Protein AF-A0A1B6DPL8-F1 (afdb_monomer_lite)

Structure (mmCIF, N/CA/C/O backbone):
data_AF-A0A1B6DPL8-F1
#
_entry.id   AF-A0A1B6DPL8-F1
#
loop_
_atom_site.group_PDB
_atom_site.id
_atom_site.type_symbol
_atom_site.label_atom_id
_atom_site.label_alt_id
_atom_site.label_comp_id
_atom_site.label_asym_id
_atom_site.label_entity_id
_atom_site.label_seq_id
_atom_site.pdbx_PDB_ins_code
_atom_site.Cartn_x
_atom_site.Cartn_y
_atom_site.Cartn_z
_atom_site.occupancy
_atom_site.B_iso_or_equiv
_atom_site.auth_seq_id
_atom_site.auth_comp_id
_atom_site.auth_asym_id
_atom_site.auth_atom_id
_atom_site.pdbx_PDB_model_num
ATOM 1 N N . MET A 1 1 ? -23.467 27.564 52.605 1.00 44.19 1 MET A N 1
ATOM 2 C CA . MET A 1 1 ? -22.210 27.134 51.944 1.00 44.19 1 MET A CA 1
ATOM 3 C C . MET A 1 1 ? -22.367 25.924 51.011 1.00 44.19 1 MET A C 1
ATOM 5 O O . MET A 1 1 ? -21.445 25.693 50.248 1.00 44.19 1 MET A O 1
ATOM 9 N N . ALA A 1 2 ? -23.501 25.207 50.984 1.00 42.06 2 ALA A N 1
ATOM 10 C CA . ALA A 1 2 ? -23.700 24.038 50.109 1.00 42.06 2 ALA A CA 1
ATOM 11 C C . ALA A 1 2 ? -23.803 24.376 48.601 1.00 42.06 2 ALA A C 1
ATOM 13 O O . ALA A 1 2 ? -23.152 23.742 47.782 1.00 42.06 2 ALA A O 1
ATOM 14 N N . PHE A 1 3 ? -24.489 25.466 48.238 1.00 39.41 3 PHE A N 1
ATOM 15 C CA . PHE A 1 3 ? -24.732 25.844 46.833 1.00 39.41 3 PHE A CA 1
ATOM 16 C C . PHE A 1 3 ? -23.480 26.142 45.983 1.00 39.41 3 PHE A C 1
ATOM 18 O O . PHE A 1 3 ? -23.542 26.098 44.758 1.00 39.41 3 PHE A O 1
ATOM 25 N N . LYS A 1 4 ? -22.335 26.463 46.605 1.00 38.31 4 LYS A N 1
ATOM 26 C CA . LYS A 1 4 ? -21.093 26.778 45.874 1.00 38.31 4 LYS A CA 1
ATOM 27 C C . LYS A 1 4 ? -20.314 25.517 45.473 1.00 38.31 4 LYS A C 1
ATOM 29 O O . LYS A 1 4 ? -19.535 25.571 44.526 1.00 38.31 4 LYS A O 1
ATOM 34 N N . TYR A 1 5 ? -20.552 24.398 46.161 1.00 45.28 5 TYR A N 1
ATOM 35 C CA . TYR A 1 5 ? -19.953 23.103 45.835 1.00 45.28 5 TYR A CA 1
ATOM 36 C C . TYR A 1 5 ? -20.686 22.410 44.676 1.00 45.28 5 TYR A C 1
ATOM 38 O O . TYR A 1 5 ? -20.021 21.842 43.814 1.00 45.28 5 TYR A O 1
ATOM 46 N N . ASP A 1 6 ? -22.012 22.562 44.571 1.00 51.38 6 ASP A N 1
ATOM 47 C CA . ASP A 1 6 ? -22.808 21.953 43.491 1.00 51.38 6 ASP A CA 1
ATOM 48 C C . ASP A 1 6 ? -22.457 22.495 42.099 1.00 51.38 6 ASP A C 1
ATOM 50 O O . ASP A 1 6 ? -22.288 21.729 41.153 1.00 51.38 6 ASP A O 1
ATOM 54 N N . ILE A 1 7 ? -22.266 23.811 41.962 1.00 50.62 7 ILE A N 1
ATOM 55 C CA . ILE A 1 7 ? -21.958 24.436 40.662 1.00 50.62 7 ILE A CA 1
ATOM 56 C C . ILE A 1 7 ? -20.560 24.036 40.170 1.00 50.62 7 ILE A C 1
ATOM 58 O O . ILE A 1 7 ? -20.368 23.813 38.979 1.00 50.62 7 ILE A O 1
ATOM 62 N N . CYS A 1 8 ? -19.587 23.908 41.078 1.00 46.59 8 CYS A N 1
ATOM 63 C CA . CYS A 1 8 ? -18.226 23.492 40.735 1.00 46.59 8 CYS A CA 1
ATOM 64 C C . CYS A 1 8 ? -18.156 21.996 40.387 1.00 46.59 8 CYS A C 1
ATOM 66 O O . CYS A 1 8 ? -17.353 21.582 39.552 1.00 46.59 8 CYS A O 1
ATOM 68 N N . PHE A 1 9 ? -19.016 21.180 41.003 1.00 52.94 9 PHE A N 1
ATOM 69 C CA . PHE A 1 9 ? -19.153 19.771 40.660 1.00 52.94 9 PHE A CA 1
ATOM 70 C C . PHE A 1 9 ? -19.770 19.620 39.267 1.00 52.94 9 PHE A C 1
ATOM 72 O O . PHE A 1 9 ? -19.173 18.970 38.420 1.00 52.94 9 PHE A O 1
ATOM 79 N N . LEU A 1 10 ? -20.880 20.309 38.980 1.00 50.75 10 LEU A N 1
ATOM 80 C CA . LEU A 1 10 ? -21.559 20.281 37.677 1.00 50.75 10 LEU A CA 1
ATOM 81 C C . LEU A 1 10 ? -20.681 20.760 36.508 1.00 50.75 10 LEU A C 1
ATOM 83 O O . LEU A 1 10 ? -20.707 20.137 35.450 1.00 50.75 10 LEU A O 1
ATOM 87 N N . THR A 1 11 ? -19.869 21.810 36.678 1.00 56.72 11 THR A N 1
ATOM 88 C CA . THR A 1 11 ? -18.989 22.311 35.602 1.00 56.72 11 THR A CA 1
ATOM 89 C C . THR A 1 11 ? -17.797 21.391 35.331 1.00 56.72 11 THR A C 1
ATOM 91 O O . THR A 1 11 ? -17.482 21.120 34.168 1.00 56.72 11 THR A O 1
ATOM 94 N N . ASN A 1 12 ? -17.171 20.841 36.378 1.00 56.19 12 ASN A N 1
ATOM 95 C CA . ASN A 1 12 ? -16.147 19.800 36.231 1.00 56.19 12 ASN A CA 1
ATOM 96 C C . ASN A 1 12 ? -16.732 18.526 35.615 1.00 56.19 12 ASN A C 1
ATOM 98 O O . ASN A 1 12 ? -16.076 17.859 34.820 1.00 56.19 12 ASN A O 1
ATOM 102 N N . PHE A 1 13 ? -17.990 18.230 35.931 1.00 55.31 13 PHE A N 1
ATOM 103 C CA . PHE A 1 13 ? -18.702 17.062 35.452 1.00 55.31 13 PHE A CA 1
ATOM 104 C C . PHE A 1 13 ? -19.036 17.139 33.957 1.00 55.31 13 PHE A C 1
ATOM 106 O O . PHE A 1 13 ? -18.755 16.205 33.204 1.00 55.31 13 PHE A O 1
ATOM 113 N N . THR A 1 14 ? -19.541 18.285 33.493 1.00 56.56 14 THR A N 1
ATOM 114 C CA . THR A 1 14 ? -19.727 18.534 32.057 1.00 56.56 14 THR A CA 1
ATOM 115 C C . THR A 1 14 ? -18.395 18.520 31.315 1.00 56.56 14 THR A C 1
ATOM 117 O O . THR A 1 14 ? -18.311 17.944 30.236 1.00 56.56 14 THR A O 1
ATOM 120 N N . SER A 1 15 ? -17.333 19.074 31.909 1.00 60.16 15 SER A N 1
ATOM 121 C CA . SER A 1 15 ? -15.990 19.056 31.318 1.00 60.16 15 SER A CA 1
ATOM 122 C C . SER A 1 15 ? -15.446 17.626 31.177 1.00 60.16 15 SER A C 1
ATOM 124 O O . SER A 1 15 ? -14.897 17.271 30.137 1.00 60.16 15 SER A O 1
ATOM 126 N N . LEU A 1 16 ? -15.685 16.757 32.167 1.00 59.19 16 LEU A N 1
ATOM 127 C CA . LEU A 1 16 ? -15.297 15.344 32.127 1.00 59.19 16 LEU A CA 1
ATOM 128 C C . LEU A 1 16 ? -16.115 14.537 31.099 1.00 59.19 16 LEU A C 1
ATOM 130 O O . LEU A 1 16 ? -15.565 13.669 30.422 1.00 59.19 16 LEU A O 1
ATOM 134 N N . LEU A 1 17 ? -17.405 14.844 30.928 1.00 58.62 17 LEU A N 1
ATOM 135 C CA . LEU A 1 17 ? -18.245 14.274 29.865 1.00 58.62 17 LEU A CA 1
ATOM 136 C C . LEU A 1 17 ? -17.737 14.698 28.473 1.00 58.62 17 LEU A C 1
ATOM 138 O O . LEU A 1 17 ? -17.578 13.861 27.589 1.00 58.62 17 LEU A O 1
ATOM 142 N N . PHE A 1 18 ? -17.402 15.978 28.282 1.00 60.41 18 PHE A N 1
ATOM 143 C CA . PHE A 1 18 ? -16.803 16.459 27.032 1.00 60.41 18 PHE A CA 1
ATOM 144 C C . PHE A 1 18 ? -15.431 15.824 26.765 1.00 60.41 18 PHE A C 1
ATOM 146 O O . PHE A 1 18 ? -15.147 15.447 25.627 1.00 60.41 18 PHE A O 1
ATOM 153 N N . LEU A 1 19 ? -14.599 15.643 27.795 1.00 58.56 19 LEU A N 1
ATOM 154 C CA . LEU A 1 19 ? -13.299 14.977 27.677 1.00 58.56 19 LEU A CA 1
ATOM 155 C C . LEU A 1 19 ? -13.436 13.484 27.361 1.00 58.56 19 LEU A C 1
ATOM 157 O O . LEU A 1 19 ? -12.695 12.990 26.522 1.00 58.56 19 LEU A O 1
ATOM 161 N N . THR A 1 20 ? -14.387 12.768 27.961 1.00 56.44 20 THR A N 1
ATOM 162 C CA . THR A 1 20 ? -14.610 11.334 27.688 1.00 56.44 20 THR A CA 1
ATOM 163 C C . THR A 1 20 ? -15.230 11.087 26.315 1.00 56.44 20 THR A C 1
ATOM 165 O O . THR A 1 20 ? -14.813 10.155 25.634 1.00 56.44 20 THR A O 1
ATOM 168 N N . VAL A 1 21 ? -16.137 11.952 25.845 1.00 56.91 21 VAL A N 1
ATOM 169 C CA . VAL A 1 21 ? -16.638 11.920 24.457 1.00 56.91 21 VAL A CA 1
ATOM 170 C C . VAL A 1 21 ? -15.512 12.239 23.466 1.00 56.91 21 VAL A C 1
ATOM 172 O O . VAL A 1 21 ? -15.374 11.565 22.447 1.00 56.91 21 VAL A O 1
ATOM 175 N N . SER A 1 22 ? -14.648 13.206 23.789 1.00 55.22 22 SER A N 1
ATOM 176 C CA . SER A 1 22 ? -13.492 13.557 22.951 1.00 55.22 22 SER A CA 1
ATOM 177 C C . SER A 1 22 ? -12.421 12.458 22.931 1.00 55.22 22 SER A C 1
ATOM 179 O O . SER A 1 22 ? -11.862 12.182 21.875 1.00 55.22 22 SER A O 1
ATOM 181 N N . PHE A 1 23 ? -12.166 11.784 24.058 1.00 52.59 23 PHE A N 1
ATOM 182 C CA . PHE A 1 23 ? -11.262 10.628 24.139 1.00 52.59 23 PHE A CA 1
ATOM 183 C C . PHE A 1 23 ? -11.859 9.361 23.516 1.00 52.59 23 PHE A C 1
ATOM 185 O O . PHE A 1 23 ? -11.120 8.558 22.951 1.00 52.59 23 PHE A O 1
ATOM 192 N N . GLY A 1 24 ? -13.183 9.189 23.568 1.00 50.66 24 GLY A N 1
ATOM 193 C CA . GLY A 1 24 ? -13.892 8.096 22.902 1.00 50.66 24 GLY A CA 1
ATOM 194 C C . GLY A 1 24 ? -13.705 8.127 21.386 1.00 50.66 24 GLY A C 1
ATOM 195 O O . GLY A 1 24 ? -13.464 7.084 20.786 1.00 50.66 24 GLY A O 1
ATOM 196 N N . ASN A 1 25 ? -13.692 9.320 20.781 1.00 48.91 25 ASN A N 1
ATOM 197 C CA . ASN A 1 25 ? -13.361 9.494 19.360 1.00 48.91 25 ASN A CA 1
ATOM 198 C C . ASN A 1 25 ? -11.909 9.099 19.019 1.00 48.91 25 ASN A C 1
ATOM 200 O O . ASN A 1 25 ? -11.619 8.759 17.874 1.00 48.91 25 ASN A O 1
ATOM 204 N N . SER A 1 26 ? -11.002 9.102 20.001 1.00 47.41 26 SER A N 1
ATOM 205 C CA . SER A 1 26 ? -9.596 8.713 19.824 1.00 47.41 26 SER A CA 1
ATOM 206 C C . SER A 1 26 ? -9.352 7.212 20.002 1.00 47.41 26 SER A C 1
ATOM 208 O O . SER A 1 26 ? -8.324 6.705 19.558 1.00 47.41 26 SER A O 1
ATOM 210 N N . LEU A 1 27 ? -10.292 6.473 20.604 1.00 44.41 27 LEU A N 1
ATOM 211 C CA . LEU A 1 27 ? -10.239 5.013 20.730 1.00 44.41 27 LEU A CA 1
ATOM 212 C C . LEU A 1 27 ? -10.744 4.347 19.442 1.00 44.41 27 LEU A C 1
ATOM 214 O O . LEU A 1 27 ? -11.645 3.510 19.437 1.00 44.41 27 LEU A O 1
ATOM 218 N N . SER A 1 28 ? -10.128 4.711 18.321 1.00 47.2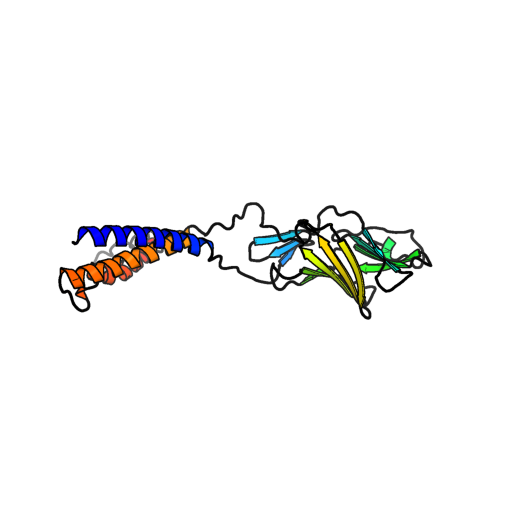5 28 SER A N 1
ATOM 219 C CA . SER A 1 28 ? -10.133 3.846 17.149 1.00 47.25 28 SER A CA 1
ATOM 220 C C . SER A 1 28 ? -9.279 2.637 17.507 1.00 47.25 28 SER A C 1
ATOM 222 O O . SER A 1 28 ? -8.060 2.756 17.619 1.00 47.25 28 SER A O 1
ATOM 224 N N . LEU A 1 29 ? -9.905 1.479 17.729 1.00 45.06 29 LEU A N 1
ATOM 225 C CA . LEU A 1 29 ? -9.200 0.202 17.833 1.00 45.06 29 LEU A CA 1
ATOM 226 C C . LEU A 1 29 ? -8.637 -0.087 16.434 1.00 45.06 29 LEU A C 1
ATOM 228 O O . LEU A 1 29 ? -9.283 -0.715 15.596 1.00 45.06 29 LEU A O 1
ATOM 232 N N . HIS A 1 30 ? -7.493 0.532 16.136 1.00 51.81 30 HIS A N 1
ATOM 233 C CA . HIS A 1 30 ? -6.830 0.453 14.848 1.00 51.81 30 HIS A CA 1
ATOM 234 C C . HIS A 1 30 ? -6.367 -0.987 14.699 1.00 51.81 30 HIS A C 1
ATOM 236 O O . HIS A 1 30 ? -5.437 -1.433 15.368 1.00 51.81 30 HIS A O 1
ATOM 242 N N . ARG A 1 31 ? -7.101 -1.763 13.903 1.00 56.28 31 ARG A N 1
ATOM 243 C CA . ARG A 1 31 ? -6.675 -3.112 13.570 1.00 56.28 31 ARG A CA 1
ATOM 244 C C . ARG A 1 31 ? -5.604 -2.979 12.500 1.00 56.28 31 ARG A C 1
ATOM 246 O O . ARG A 1 31 ? -5.910 -2.968 11.310 1.00 56.28 31 ARG A O 1
ATOM 253 N N . ASP A 1 32 ? -4.371 -2.810 12.952 1.00 64.12 32 ASP A N 1
ATOM 254 C CA . ASP A 1 32 ? -3.203 -2.908 12.091 1.00 64.12 32 ASP A CA 1
ATOM 255 C C . ASP A 1 32 ? -3.008 -4.359 11.659 1.00 64.12 32 ASP A C 1
ATOM 257 O O . ASP A 1 32 ? -3.260 -5.304 12.413 1.00 64.12 32 ASP A O 1
ATOM 261 N N . GLY A 1 33 ? -2.617 -4.536 10.405 1.00 72.19 33 GLY A N 1
ATOM 262 C CA . GLY A 1 33 ? -2.385 -5.844 9.824 1.00 72.19 33 GLY A CA 1
ATOM 263 C C . GLY A 1 33 ? -1.952 -5.746 8.371 1.00 72.19 33 GLY A C 1
ATOM 264 O O . GLY A 1 33 ? -2.070 -4.693 7.737 1.00 72.19 33 GLY A O 1
ATOM 265 N N . GLU A 1 34 ? -1.462 -6.873 7.863 1.00 82.00 34 GLU A N 1
ATOM 266 C CA . GLU A 1 34 ? -1.039 -7.019 6.473 1.00 82.00 34 GLU A CA 1
ATOM 267 C C . GLU A 1 34 ? -2.195 -6.716 5.514 1.00 82.00 34 GLU A C 1
ATOM 269 O O . GLU A 1 34 ? -3.361 -7.019 5.797 1.00 82.00 34 GLU A O 1
ATOM 274 N N . CYS A 1 35 ? -1.875 -6.102 4.374 1.00 84.81 35 CYS A N 1
ATOM 275 C CA . CYS A 1 35 ? -2.894 -5.809 3.383 1.00 84.81 35 CYS A CA 1
ATOM 276 C C . CYS A 1 35 ? -3.269 -7.049 2.578 1.00 84.81 35 CYS A C 1
ATOM 278 O O . CYS A 1 35 ? -2.439 -7.899 2.256 1.00 84.81 35 CYS A O 1
ATOM 280 N N . ILE A 1 36 ? -4.543 -7.118 2.214 1.00 86.94 36 ILE A N 1
ATOM 281 C CA . ILE A 1 36 ? -5.069 -8.134 1.316 1.00 86.94 36 ILE A CA 1
ATOM 282 C C . ILE A 1 36 ? -4.957 -7.584 -0.103 1.00 86.94 36 ILE A C 1
ATOM 284 O O . ILE A 1 36 ? -5.491 -6.516 -0.415 1.00 86.94 36 ILE A O 1
ATOM 288 N N . GLN A 1 37 ? -4.238 -8.311 -0.954 1.00 87.25 37 GLN A N 1
ATOM 289 C CA . GLN A 1 37 ? -4.041 -7.946 -2.350 1.00 87.25 37 GLN A CA 1
ATOM 290 C C . GLN A 1 37 ? -5.240 -8.375 -3.208 1.00 87.25 37 GLN A C 1
ATOM 292 O O . GLN A 1 37 ? -5.616 -9.546 -3.218 1.00 87.25 37 GLN A O 1
ATOM 297 N N . ASP A 1 38 ? -5.774 -7.435 -3.987 1.00 86.25 38 ASP A N 1
ATOM 298 C CA . ASP A 1 38 ? -6.767 -7.660 -5.042 1.00 86.25 38 ASP A CA 1
ATOM 299 C C . ASP A 1 38 ? -6.281 -6.986 -6.337 1.00 86.25 38 ASP A C 1
ATOM 301 O O . ASP A 1 38 ? -6.462 -5.787 -6.571 1.00 86.25 38 ASP A O 1
ATOM 305 N N . GLY A 1 39 ? -5.544 -7.743 -7.154 1.00 86.06 39 GLY A N 1
ATOM 306 C CA . GLY A 1 39 ? -4.869 -7.219 -8.342 1.00 86.06 39 GLY A CA 1
ATOM 307 C C . GLY A 1 39 ? -3.821 -6.154 -7.992 1.00 86.06 39 GLY A C 1
ATOM 308 O O . GLY A 1 39 ? -2.820 -6.447 -7.338 1.00 86.06 39 GLY A O 1
ATOM 309 N N . CYS A 1 40 ? -4.057 -4.920 -8.443 1.00 87.88 40 CYS A N 1
ATOM 310 C CA . CYS A 1 40 ? -3.232 -3.739 -8.159 1.00 87.88 40 CYS A CA 1
ATOM 311 C C . CYS A 1 40 ? -3.760 -2.902 -6.985 1.00 87.88 40 CYS A C 1
ATOM 313 O O . CYS A 1 40 ? -3.373 -1.743 -6.812 1.00 87.88 40 CYS A O 1
ATOM 315 N N . LYS A 1 41 ? -4.687 -3.459 -6.208 1.00 88.44 41 LYS A N 1
ATOM 316 C CA . LYS A 1 41 ? -5.220 -2.834 -5.007 1.00 88.44 41 LYS A CA 1
ATOM 317 C C . LYS A 1 41 ? -4.729 -3.588 -3.786 1.00 88.44 41 LYS A C 1
ATOM 319 O O . LYS A 1 41 ? -4.624 -4.812 -3.794 1.00 88.44 41 LYS A O 1
ATOM 324 N N . CYS A 1 42 ? -4.438 -2.842 -2.736 1.00 87.69 42 CYS A N 1
ATOM 325 C CA . CYS A 1 42 ? -3.990 -3.360 -1.449 1.00 87.69 42 CYS A CA 1
ATOM 326 C C . CYS A 1 42 ? -4.941 -2.788 -0.400 1.00 87.69 42 CYS A C 1
ATOM 328 O O . CYS A 1 42 ? -4.995 -1.573 -0.205 1.00 87.69 42 CYS A O 1
ATOM 330 N N . ILE A 1 43 ? -5.764 -3.660 0.187 1.00 87.12 43 ILE A N 1
ATOM 331 C CA . ILE A 1 43 ? -6.845 -3.299 1.111 1.00 87.12 43 ILE A CA 1
ATOM 332 C C . ILE A 1 43 ? -6.404 -3.655 2.526 1.00 87.12 43 ILE A C 1
ATOM 334 O O . ILE A 1 43 ? -6.081 -4.805 2.819 1.00 87.12 43 ILE A O 1
ATOM 338 N N . PHE A 1 44 ? -6.392 -2.665 3.408 1.00 85.75 44 PHE A N 1
ATOM 339 C CA . PHE A 1 44 ? -5.981 -2.823 4.793 1.00 85.75 44 PHE A CA 1
ATOM 340 C C . PHE A 1 44 ? -7.177 -3.141 5.704 1.00 85.75 44 PHE A C 1
ATOM 342 O O . PHE A 1 44 ? -8.289 -2.663 5.455 1.00 85.75 44 PHE A O 1
ATOM 349 N N . PRO A 1 45 ? -6.962 -3.866 6.820 1.00 80.56 45 PRO A N 1
ATOM 350 C CA . PRO A 1 45 ? -8.022 -4.174 7.788 1.00 80.56 45 PRO A CA 1
ATOM 351 C C . PRO A 1 45 ? -8.629 -2.940 8.471 1.00 80.56 45 PRO A C 1
ATOM 353 O O . PRO A 1 45 ? -9.717 -3.014 9.037 1.00 80.56 45 PRO A O 1
ATOM 356 N N . ASN A 1 46 ? -7.938 -1.801 8.418 1.00 75.94 46 ASN A N 1
ATOM 357 C CA . ASN A 1 46 ? -8.406 -0.515 8.926 1.00 75.94 46 ASN A CA 1
ATOM 358 C C . ASN A 1 46 ? -9.245 0.276 7.902 1.00 75.94 46 ASN A C 1
ATOM 360 O O . ASN A 1 46 ? -9.406 1.488 8.047 1.00 75.94 46 ASN A O 1
ATOM 364 N N . ASN A 1 47 ? -9.759 -0.401 6.869 1.00 77.75 47 ASN A N 1
ATOM 365 C CA . ASN A 1 47 ? -10.590 0.161 5.803 1.00 77.75 47 ASN A CA 1
ATOM 366 C C . ASN A 1 47 ? -9.901 1.244 4.970 1.00 77.75 47 ASN A C 1
ATOM 368 O O . ASN A 1 47 ? -10.566 2.036 4.299 1.00 77.75 47 ASN A O 1
ATOM 372 N N . LYS A 1 48 ? -8.569 1.284 5.003 1.00 83.88 48 LYS A N 1
ATOM 373 C CA . LYS A 1 48 ? -7.791 2.038 4.032 1.00 83.88 48 LYS A CA 1
ATOM 374 C C . LYS A 1 48 ? -7.443 1.149 2.853 1.00 83.88 48 LYS A C 1
ATOM 376 O O . LYS A 1 48 ? -7.350 -0.068 2.983 1.00 83.88 48 LYS A O 1
ATOM 381 N N . PHE A 1 49 ? -7.209 1.750 1.703 1.00 86.31 49 PHE A N 1
ATOM 382 C CA . PHE A 1 49 ? -6.721 1.039 0.538 1.00 86.31 49 PHE A CA 1
ATOM 383 C C . PHE A 1 49 ? -5.727 1.894 -0.238 1.00 86.31 49 PHE A C 1
ATOM 385 O O . PHE A 1 49 ? -5.747 3.125 -0.173 1.00 86.31 49 PHE A O 1
ATOM 392 N N . ILE A 1 50 ? -4.866 1.211 -0.980 1.00 86.75 50 ILE A N 1
ATOM 393 C CA . ILE A 1 50 ? -4.048 1.803 -2.031 1.00 86.75 50 ILE A CA 1
ATOM 394 C C . ILE A 1 50 ? -4.475 1.219 -3.362 1.00 86.75 50 ILE A C 1
ATOM 396 O O . ILE A 1 50 ? -4.708 0.015 -3.474 1.00 86.75 50 ILE A O 1
ATOM 400 N N . ASP A 1 51 ? -4.549 2.084 -4.368 1.00 87.19 51 ASP A N 1
ATOM 401 C CA . ASP A 1 51 ? -4.832 1.701 -5.741 1.00 87.19 51 ASP A CA 1
ATOM 402 C C . ASP A 1 51 ? -3.747 2.255 -6.670 1.00 87.19 51 ASP A C 1
ATOM 404 O O . ASP A 1 51 ? -3.735 3.441 -7.005 1.00 87.19 51 ASP A O 1
ATOM 408 N N . ILE A 1 52 ? -2.835 1.382 -7.110 1.00 87.12 52 ILE A N 1
ATOM 409 C CA . ILE A 1 52 ? -1.793 1.744 -8.085 1.00 87.12 52 ILE A CA 1
ATOM 410 C C . ILE A 1 52 ? -2.267 1.592 -9.540 1.00 87.12 52 ILE A C 1
ATOM 412 O O . ILE A 1 52 ? -1.477 1.745 -10.471 1.00 87.12 52 ILE A O 1
ATOM 416 N N . SER A 1 53 ? -3.558 1.308 -9.760 1.00 82.69 53 SER A N 1
ATOM 417 C CA . SER A 1 53 ? -4.179 1.232 -11.093 1.00 82.69 53 SER A CA 1
ATOM 418 C C . SER A 1 53 ? -4.457 2.602 -11.704 1.00 82.69 53 SER A C 1
ATOM 420 O O . SER A 1 53 ? -4.967 2.687 -12.824 1.00 82.69 53 SER A O 1
ATOM 422 N N . GLN A 1 54 ? -4.173 3.680 -10.970 1.00 74.00 54 GLN A N 1
ATOM 423 C CA . GLN A 1 54 ? -4.373 5.034 -11.454 1.00 74.00 54 GLN A CA 1
ATOM 424 C C . GLN A 1 54 ? -3.626 5.239 -12.780 1.00 74.00 54 GLN A C 1
ATOM 426 O O . GLN A 1 54 ? -2.560 4.669 -13.010 1.00 74.00 54 GLN A O 1
ATOM 431 N N . LYS A 1 55 ? -4.212 6.035 -13.683 1.00 66.75 55 LYS A N 1
ATOM 432 C CA . LYS A 1 55 ? -3.621 6.341 -14.993 1.00 66.75 55 LYS A CA 1
ATOM 433 C C . LYS A 1 55 ? -2.368 7.194 -14.806 1.00 66.75 55 LYS A C 1
ATOM 435 O O . LYS A 1 55 ? -2.439 8.420 -14.820 1.00 66.75 55 LYS A O 1
ATOM 440 N N . VAL A 1 56 ? -1.244 6.525 -14.607 1.00 77.06 56 VAL A N 1
ATOM 441 C CA . VAL A 1 56 ? 0.083 7.118 -14.469 1.00 77.06 56 VAL A CA 1
ATOM 442 C C . VAL A 1 56 ? 0.749 7.036 -15.841 1.00 77.06 56 VAL A C 1
ATOM 444 O O . VAL A 1 56 ? 0.623 6.010 -16.514 1.00 77.06 56 VAL A O 1
ATOM 447 N N . PRO A 1 57 ? 1.418 8.098 -16.314 1.00 82.25 57 PRO A N 1
ATOM 448 C CA . PRO A 1 57 ? 2.148 8.022 -17.568 1.00 82.25 57 PRO A CA 1
ATOM 449 C C . PRO A 1 57 ? 3.260 6.970 -17.482 1.00 82.25 57 PRO A C 1
ATOM 451 O O . PRO A 1 57 ? 3.868 6.753 -16.431 1.00 82.25 57 PRO A O 1
ATOM 454 N N . LEU A 1 58 ? 3.556 6.334 -18.616 1.00 87.00 58 LEU A N 1
ATOM 455 C CA . LEU A 1 58 ? 4.730 5.476 -18.729 1.00 87.00 58 LEU A CA 1
ATOM 456 C C . LEU A 1 58 ? 5.975 6.296 -18.371 1.00 87.00 58 LEU A C 1
ATOM 458 O O . LEU A 1 58 ? 6.237 7.327 -18.990 1.00 87.00 58 LEU A O 1
ATOM 462 N N . THR A 1 59 ? 6.719 5.853 -17.361 1.00 89.69 59 THR A N 1
ATOM 463 C CA . THR A 1 59 ? 7.789 6.658 -16.764 1.00 89.69 59 THR A CA 1
ATOM 464 C C . THR A 1 59 ? 9.141 6.016 -17.044 1.00 89.69 59 THR A C 1
ATOM 466 O O . THR A 1 59 ? 9.322 4.820 -16.814 1.00 89.69 59 THR A O 1
ATOM 469 N N . ARG A 1 60 ? 10.090 6.816 -17.545 1.00 91.44 60 ARG A N 1
ATOM 470 C CA . ARG A 1 60 ? 11.487 6.427 -17.788 1.00 91.44 60 ARG A CA 1
ATOM 471 C C . ARG A 1 60 ? 12.393 7.109 -16.767 1.00 91.44 60 ARG A C 1
ATOM 473 O O . ARG A 1 60 ? 12.288 8.317 -16.584 1.00 91.44 60 ARG A O 1
ATOM 480 N N . ILE A 1 61 ? 13.279 6.343 -16.137 1.00 92.06 61 ILE A N 1
ATOM 481 C CA . ILE A 1 61 ? 14.157 6.808 -15.058 1.00 92.06 61 ILE A CA 1
ATOM 482 C C . ILE A 1 61 ? 15.551 6.238 -15.263 1.00 92.06 61 ILE A C 1
ATOM 484 O O . ILE A 1 61 ? 15.699 5.030 -15.430 1.00 92.06 61 ILE A O 1
ATOM 488 N N . ASP A 1 62 ? 16.573 7.080 -15.200 1.00 92.00 62 ASP A N 1
ATOM 489 C CA . ASP A 1 62 ? 17.960 6.623 -15.247 1.00 92.00 62 ASP A CA 1
ATOM 490 C C . ASP A 1 62 ? 18.386 6.039 -13.891 1.00 92.00 62 ASP A C 1
ATOM 492 O O . ASP A 1 62 ? 18.015 6.544 -12.825 1.00 92.00 62 ASP A O 1
ATOM 496 N N . ILE A 1 63 ? 19.151 4.948 -13.915 1.00 91.00 63 ILE A N 1
ATOM 497 C CA . ILE A 1 63 ? 19.572 4.259 -12.691 1.00 91.00 63 ILE A CA 1
ATOM 498 C C . ILE A 1 63 ? 20.711 5.043 -12.035 1.00 91.00 63 ILE A C 1
ATOM 500 O O . ILE A 1 63 ? 21.781 5.234 -12.616 1.00 91.00 63 ILE A O 1
ATOM 504 N N . LYS A 1 64 ? 20.522 5.456 -10.776 1.00 87.19 64 LYS A N 1
ATOM 505 C CA . LYS A 1 64 ? 21.591 6.091 -9.995 1.00 87.19 64 LYS A CA 1
ATOM 506 C C . LYS A 1 64 ? 22.765 5.119 -9.842 1.00 87.19 64 LYS A C 1
ATOM 508 O O . LYS A 1 64 ? 22.611 4.049 -9.258 1.00 87.19 64 LYS A O 1
ATOM 513 N N . GLY A 1 65 ? 23.935 5.527 -10.333 1.00 79.75 65 GLY A N 1
ATOM 514 C CA . GLY A 1 65 ? 25.167 4.735 -10.284 1.00 79.75 65 GLY A CA 1
ATOM 515 C C . GLY A 1 65 ? 25.468 3.924 -11.550 1.00 79.75 65 GLY A C 1
ATOM 516 O O . GLY A 1 65 ? 26.504 3.267 -11.591 1.00 79.75 65 GLY A O 1
ATOM 517 N N . GLU A 1 66 ? 24.626 3.990 -12.589 1.00 81.25 66 GLU A N 1
ATOM 518 C CA . GLU A 1 66 ? 24.847 3.290 -13.859 1.00 81.25 66 GLU A CA 1
ATOM 519 C C . GLU A 1 66 ? 24.604 4.228 -15.054 1.00 81.25 66 GLU A C 1
ATOM 521 O O . GLU A 1 66 ? 23.486 4.659 -15.311 1.00 81.25 66 GLU A O 1
ATOM 526 N N . ASN A 1 67 ? 25.657 4.555 -15.810 1.00 76.56 67 ASN A N 1
ATOM 527 C CA . ASN A 1 67 ? 25.595 5.635 -16.810 1.00 76.56 67 ASN A CA 1
ATOM 528 C C . ASN A 1 67 ? 24.874 5.265 -18.121 1.00 76.56 67 ASN A C 1
ATOM 530 O O . ASN A 1 67 ? 24.622 6.145 -18.937 1.00 76.56 67 ASN A O 1
ATOM 534 N N . ASN A 1 68 ? 24.540 3.988 -18.335 1.00 86.94 68 ASN A N 1
ATOM 535 C CA . ASN A 1 68 ? 24.017 3.487 -19.613 1.00 86.94 68 ASN A CA 1
ATOM 536 C C . ASN A 1 68 ? 22.717 2.684 -19.474 1.00 86.94 68 ASN A C 1
ATOM 538 O O . ASN A 1 68 ? 22.304 2.036 -20.433 1.00 86.94 68 ASN A O 1
ATOM 542 N N . SER A 1 69 ? 22.064 2.725 -18.314 1.00 90.44 69 SER A N 1
ATOM 543 C CA . SER A 1 69 ? 20.892 1.895 -18.042 1.00 90.44 69 SER A CA 1
ATOM 544 C C . SER A 1 69 ? 19.760 2.728 -17.454 1.00 90.44 69 SER A C 1
ATOM 546 O O . SER A 1 69 ? 19.947 3.491 -16.507 1.00 90.44 69 SER A O 1
ATOM 548 N N . ALA A 1 70 ? 18.572 2.568 -18.024 1.00 93.12 70 ALA A N 1
ATOM 549 C CA . ALA A 1 70 ? 17.351 3.229 -17.593 1.00 93.12 70 ALA A CA 1
ATOM 550 C C . ALA A 1 70 ? 16.262 2.189 -17.327 1.00 93.12 70 ALA A C 1
ATOM 552 O O . ALA A 1 70 ? 16.213 1.145 -17.972 1.00 93.12 70 ALA A O 1
ATOM 553 N N . ILE A 1 71 ? 15.360 2.475 -16.398 1.00 93.06 71 ILE A N 1
ATOM 554 C CA . ILE A 1 71 ? 14.172 1.668 -16.140 1.00 93.06 71 ILE A CA 1
ATOM 555 C C . ILE A 1 71 ? 12.963 2.390 -16.713 1.00 93.06 71 ILE A C 1
ATOM 557 O O . ILE A 1 71 ? 12.748 3.575 -16.464 1.00 93.06 71 ILE A O 1
ATOM 561 N N . ILE A 1 72 ? 12.163 1.655 -17.473 1.00 92.75 72 ILE A N 1
ATOM 562 C CA . ILE A 1 72 ? 10.855 2.085 -17.948 1.00 92.75 72 ILE A CA 1
ATOM 563 C C . ILE A 1 72 ? 9.826 1.258 -17.196 1.00 92.75 72 ILE A C 1
ATOM 565 O O . ILE A 1 72 ? 9.907 0.028 -17.198 1.00 92.75 72 ILE A O 1
ATOM 569 N N . PHE A 1 73 ? 8.871 1.906 -16.541 1.00 91.62 73 PHE A N 1
ATOM 570 C CA . PHE A 1 73 ? 7.877 1.182 -15.761 1.00 91.62 73 PHE A CA 1
ATOM 571 C C . PHE A 1 73 ? 6.482 1.802 -15.835 1.00 91.62 73 PHE A C 1
ATOM 573 O O . PHE A 1 73 ? 6.311 3.003 -16.058 1.00 91.62 73 PHE A O 1
ATOM 580 N N . HIS A 1 74 ? 5.490 0.940 -15.626 1.00 91.38 74 HIS A N 1
ATOM 581 C CA . HIS A 1 74 ? 4.098 1.287 -15.391 1.00 91.38 74 HIS A CA 1
ATOM 582 C C . HIS A 1 74 ? 3.573 0.428 -14.227 1.00 91.38 74 HIS A C 1
ATOM 584 O O . HIS A 1 74 ? 3.685 -0.799 -14.287 1.00 91.38 74 HIS A O 1
ATOM 590 N N . PRO A 1 75 ? 2.966 1.020 -13.184 1.00 86.06 75 PRO A N 1
ATOM 591 C CA . PRO A 1 75 ? 2.719 0.335 -11.912 1.00 86.06 75 PRO A CA 1
ATOM 592 C C . PRO A 1 75 ? 1.699 -0.814 -11.967 1.00 86.06 75 PRO A C 1
ATOM 594 O O . PRO A 1 75 ? 1.786 -1.730 -11.165 1.00 86.06 75 PRO A O 1
ATOM 597 N N . CYS A 1 76 ? 0.735 -0.789 -12.893 1.00 88.31 76 CYS A N 1
ATOM 598 C CA . CYS A 1 76 ? -0.354 -1.781 -12.919 1.00 88.31 76 CYS A CA 1
ATOM 599 C C . CYS A 1 76 ? -0.680 -2.355 -14.314 1.00 88.31 76 CYS A C 1
ATOM 601 O O . CYS A 1 76 ? -1.618 -3.126 -14.493 1.00 88.31 76 CYS A O 1
ATOM 603 N N . GLN A 1 77 ? 0.074 -1.994 -15.351 1.00 90.19 77 GLN A N 1
ATOM 604 C CA . GLN A 1 77 ? -0.238 -2.417 -16.720 1.00 90.19 77 GLN A CA 1
ATOM 605 C C . GLN A 1 77 ? 1.022 -2.888 -17.413 1.00 90.19 77 GLN A C 1
ATOM 607 O O . GLN A 1 77 ? 2.103 -2.340 -17.199 1.00 90.19 77 GLN A O 1
ATOM 612 N N . ASN A 1 78 ? 0.861 -3.912 -18.246 1.00 91.12 78 ASN A N 1
ATOM 613 C CA . ASN A 1 78 ? 1.917 -4.317 -19.149 1.00 91.12 78 ASN A CA 1
ATOM 614 C C . ASN A 1 78 ? 1.876 -3.401 -20.370 1.00 91.12 78 ASN A C 1
ATOM 616 O O . ASN A 1 78 ? 0.832 -3.254 -21.005 1.00 91.12 78 ASN A O 1
ATOM 620 N N . PHE A 1 79 ? 3.015 -2.814 -20.699 1.00 91.75 79 PHE A N 1
ATOM 621 C CA . PHE A 1 79 ? 3.224 -2.040 -21.908 1.00 91.75 79 PHE A CA 1
ATOM 622 C C . PHE A 1 79 ? 4.155 -2.800 -22.851 1.00 91.75 79 PHE A C 1
ATOM 624 O O . PHE A 1 79 ? 4.927 -3.666 -22.434 1.00 91.75 79 PHE A O 1
ATOM 631 N N . ILE A 1 80 ? 4.066 -2.463 -24.132 1.00 91.50 80 ILE A N 1
ATOM 632 C CA . ILE A 1 80 ? 4.976 -2.943 -25.170 1.00 91.50 80 ILE A CA 1
ATOM 633 C C . ILE A 1 80 ? 5.978 -1.825 -25.423 1.00 91.50 80 ILE A C 1
ATOM 635 O O . ILE A 1 80 ? 5.586 -0.667 -25.579 1.00 91.50 80 ILE A O 1
ATOM 639 N N . PHE A 1 81 ? 7.262 -2.161 -25.459 1.00 89.62 81 PHE A N 1
ATOM 640 C CA . PHE A 1 81 ? 8.310 -1.191 -25.744 1.00 89.62 81 PHE A CA 1
ATOM 641 C C . PHE A 1 81 ? 9.347 -1.759 -26.709 1.00 89.62 81 PHE A C 1
ATOM 643 O O . PHE A 1 81 ? 9.803 -2.890 -26.551 1.00 89.62 81 PHE A O 1
ATOM 650 N N . GLY A 1 82 ? 9.726 -0.942 -27.694 1.00 83.44 82 GLY A N 1
ATOM 651 C CA . GLY A 1 82 ? 10.669 -1.312 -28.745 1.00 83.44 82 GLY A CA 1
ATOM 652 C C . GLY A 1 82 ? 10.039 -2.118 -29.885 1.00 83.44 82 GLY A C 1
ATOM 653 O O . GLY A 1 82 ? 8.821 -2.243 -29.995 1.00 83.44 82 GLY A O 1
ATOM 654 N N . ASN A 1 83 ? 10.904 -2.648 -30.749 1.00 84.31 83 ASN A N 1
ATOM 655 C CA . ASN A 1 83 ? 10.532 -3.518 -31.863 1.00 84.31 83 ASN A CA 1
ATOM 656 C C . ASN A 1 83 ? 10.940 -4.958 -31.559 1.00 84.31 83 ASN A C 1
ATOM 658 O O . ASN A 1 83 ? 11.937 -5.182 -30.867 1.00 84.31 83 ASN A O 1
ATOM 662 N N . LYS A 1 84 ? 10.220 -5.919 -32.148 1.00 83.94 84 LYS A N 1
ATOM 663 C CA . LYS A 1 84 ? 10.570 -7.340 -32.089 1.00 83.94 84 LYS A CA 1
ATOM 664 C C . LYS A 1 84 ? 11.948 -7.560 -32.719 1.00 83.94 84 LYS A C 1
ATOM 666 O O . LYS A 1 84 ? 12.083 -7.577 -33.940 1.00 83.94 84 LYS A O 1
ATOM 671 N N . ALA A 1 85 ? 12.957 -7.694 -31.872 1.00 82.12 85 ALA A N 1
ATOM 672 C CA . ALA A 1 85 ? 14.348 -7.890 -32.242 1.00 82.12 85 ALA A CA 1
ATOM 673 C C . ALA A 1 85 ? 15.037 -8.763 -31.192 1.00 82.12 85 ALA A C 1
ATOM 675 O O . ALA A 1 85 ? 14.588 -8.856 -30.048 1.00 82.12 85 ALA A O 1
ATOM 676 N N . GLU A 1 86 ? 16.128 -9.406 -31.590 1.00 78.94 86 GLU A N 1
ATOM 677 C CA . GLU A 1 86 ? 16.967 -10.170 -30.675 1.00 78.94 86 GLU A CA 1
ATOM 678 C C . GLU A 1 86 ? 17.546 -9.230 -29.604 1.00 78.94 86 GLU A C 1
ATOM 680 O O . GLU A 1 86 ? 18.137 -8.202 -29.926 1.00 78.94 86 GLU A O 1
ATOM 685 N N . GLY A 1 87 ? 17.305 -9.541 -28.326 1.00 79.75 87 GLY A N 1
ATOM 686 C CA . GLY A 1 87 ? 17.674 -8.675 -27.201 1.00 79.75 87 GLY A CA 1
ATOM 687 C C . GLY A 1 87 ? 16.621 -7.640 -26.784 1.00 79.75 87 GLY A C 1
ATOM 688 O O . GLY A 1 87 ? 16.913 -6.849 -25.891 1.00 79.75 87 GLY A O 1
ATOM 689 N N . ASN A 1 88 ? 15.415 -7.643 -27.376 1.00 87.56 88 ASN A N 1
ATOM 690 C CA . ASN A 1 88 ? 14.287 -6.805 -26.950 1.00 87.56 88 ASN A CA 1
ATOM 691 C C . ASN A 1 88 ? 13.149 -7.607 -26.315 1.00 87.56 88 ASN A C 1
ATOM 693 O O . ASN A 1 88 ? 12.115 -7.856 -26.934 1.00 87.56 88 ASN A O 1
ATOM 697 N N . GLU A 1 89 ? 13.326 -7.987 -25.053 1.00 88.62 89 GLU A N 1
ATOM 698 C CA . GLU A 1 89 ? 12.356 -8.817 -24.336 1.00 88.62 89 GLU A CA 1
ATOM 699 C C . GLU A 1 89 ? 11.070 -8.052 -23.985 1.00 88.62 89 GLU A C 1
ATOM 701 O O . GLU A 1 89 ? 9.986 -8.629 -23.954 1.00 88.62 89 GLU A O 1
ATOM 706 N N . CYS A 1 90 ? 11.142 -6.736 -23.759 1.00 89.50 90 CYS A N 1
ATOM 707 C CA . CYS A 1 90 ? 9.978 -5.948 -23.332 1.00 89.50 90 CYS A CA 1
ATOM 708 C C . CYS A 1 90 ? 8.911 -5.755 -24.424 1.00 89.50 90 CYS A C 1
ATOM 710 O O . CYS A 1 90 ? 7.831 -5.227 -24.141 1.00 89.50 90 CYS A O 1
ATOM 712 N N . PHE A 1 91 ? 9.175 -6.210 -25.652 1.00 88.69 91 PHE A N 1
ATOM 713 C CA . PHE A 1 91 ? 8.168 -6.288 -26.707 1.00 88.69 91 PHE A CA 1
ATOM 714 C C . PHE A 1 91 ? 7.043 -7.285 -26.363 1.00 88.69 91 PHE A C 1
ATOM 716 O O . PHE A 1 91 ? 5.893 -7.069 -26.738 1.00 88.69 91 PHE A O 1
ATOM 723 N N . ASP A 1 92 ? 7.336 -8.325 -25.574 1.00 85.12 92 ASP A N 1
ATOM 724 C CA . ASP A 1 92 ? 6.362 -9.354 -25.168 1.00 85.12 92 ASP A CA 1
ATOM 725 C C . ASP A 1 92 ? 5.442 -8.909 -24.010 1.00 85.12 92 ASP A C 1
ATOM 727 O O . ASP A 1 92 ? 4.706 -9.712 -23.422 1.00 85.12 92 ASP A O 1
ATOM 731 N N . GLY A 1 93 ? 5.480 -7.620 -23.665 1.00 88.94 93 GLY A N 1
ATOM 732 C CA . GLY A 1 93 ? 4.683 -7.021 -22.606 1.00 88.94 93 GLY A CA 1
ATOM 733 C C . GLY A 1 93 ? 5.351 -7.129 -21.235 1.00 88.94 93 GLY A C 1
ATOM 734 O O . GLY A 1 93 ? 5.514 -8.221 -20.676 1.00 88.94 93 GLY A O 1
ATOM 735 N N . ALA A 1 94 ? 5.668 -5.975 -20.651 1.00 90.88 94 ALA A N 1
ATOM 736 C CA . ALA A 1 94 ? 6.257 -5.855 -19.320 1.00 90.88 94 ALA A CA 1
ATOM 737 C C . ALA A 1 94 ? 5.622 -4.700 -18.540 1.00 90.88 94 ALA A C 1
ATOM 739 O O . ALA A 1 94 ? 5.156 -3.735 -19.128 1.00 90.88 94 ALA A O 1
ATOM 740 N N . SER A 1 95 ? 5.610 -4.793 -17.213 1.00 90.50 95 SER A N 1
ATOM 741 C CA . SER A 1 95 ? 5.255 -3.673 -16.326 1.00 90.50 95 SER A CA 1
ATOM 742 C C . SER A 1 95 ? 6.503 -2.939 -15.843 1.00 90.50 95 SER A C 1
ATOM 744 O O . SER A 1 95 ? 6.451 -1.737 -15.599 1.00 90.50 95 SER A O 1
ATOM 746 N N . ILE A 1 96 ? 7.643 -3.633 -15.777 1.00 92.19 96 ILE A N 1
ATOM 747 C CA . ILE A 1 96 ? 8.951 -3.038 -15.513 1.00 92.19 96 ILE A CA 1
ATOM 748 C C . ILE A 1 96 ? 9.949 -3.589 -16.529 1.00 92.19 96 ILE A C 1
ATOM 750 O O . ILE A 1 96 ? 10.104 -4.806 -16.673 1.00 92.19 96 ILE A O 1
ATOM 754 N N . CYS A 1 97 ? 10.630 -2.681 -17.216 1.00 92.88 97 CYS A N 1
ATOM 755 C CA . CYS A 1 97 ? 11.575 -2.965 -18.279 1.00 92.88 97 CYS A CA 1
ATOM 756 C C . CYS A 1 97 ? 12.910 -2.263 -18.015 1.00 92.88 97 CYS A C 1
ATOM 758 O O . CYS A 1 97 ? 12.936 -1.063 -17.743 1.00 92.88 97 CYS A O 1
ATOM 760 N N . LEU A 1 98 ? 14.016 -2.995 -18.134 1.00 91.94 98 LEU A N 1
ATOM 761 C CA . LEU A 1 98 ? 15.361 -2.429 -18.162 1.00 91.94 98 LEU A CA 1
ATOM 762 C C . LEU A 1 98 ? 15.732 -2.101 -19.607 1.00 91.94 98 LEU A C 1
ATOM 764 O O . LEU A 1 98 ? 15.676 -2.981 -20.459 1.00 91.94 98 LEU A O 1
ATOM 768 N N . LEU A 1 99 ? 16.142 -0.866 -19.865 1.00 91.94 99 LEU A N 1
ATOM 769 C CA . LEU A 1 99 ? 16.664 -0.388 -21.138 1.00 91.94 99 LEU A CA 1
ATOM 770 C C . LEU A 1 99 ? 18.162 -0.130 -20.997 1.00 91.94 99 LEU A C 1
ATOM 772 O O . LEU A 1 99 ? 18.579 0.676 -20.166 1.00 91.94 99 LEU A O 1
ATOM 776 N N . ASN A 1 100 ? 18.958 -0.757 -21.854 1.00 90.88 100 ASN A N 1
ATOM 777 C CA . ASN A 1 100 ? 20.352 -0.389 -22.039 1.00 90.88 100 ASN A CA 1
ATOM 778 C C . ASN A 1 100 ? 20.442 0.665 -23.151 1.00 90.88 100 ASN A C 1
ATOM 780 O O . ASN A 1 100 ? 20.145 0.402 -24.314 1.00 90.88 100 ASN A O 1
ATOM 784 N N . THR A 1 101 ? 20.840 1.879 -22.786 1.00 87.38 101 THR A N 1
ATOM 785 C CA . THR A 1 101 ? 20.878 3.048 -23.674 1.00 87.38 101 THR A CA 1
ATOM 786 C C . THR A 1 101 ? 21.978 2.943 -24.738 1.00 87.38 101 THR A C 1
ATOM 788 O O . THR A 1 101 ? 21.902 3.616 -25.761 1.00 87.38 101 THR A O 1
ATOM 791 N N . THR A 1 102 ? 22.985 2.085 -24.546 1.00 87.62 102 THR A N 1
ATOM 792 C CA . THR A 1 102 ? 24.098 1.930 -25.497 1.00 87.62 102 THR A CA 1
ATOM 793 C C . THR A 1 102 ? 23.704 1.113 -26.724 1.00 87.62 102 THR A C 1
ATOM 795 O O . THR A 1 102 ? 24.090 1.449 -27.840 1.00 87.62 102 THR A O 1
ATOM 798 N N . ASN A 1 103 ? 22.956 0.026 -26.528 1.00 87.44 103 ASN A N 1
ATOM 799 C CA . ASN A 1 103 ? 22.559 -0.896 -27.599 1.00 87.44 103 ASN A CA 1
ATOM 800 C C . ASN A 1 103 ? 21.045 -0.909 -27.866 1.00 87.44 103 ASN A C 1
ATOM 802 O O . ASN A 1 103 ? 20.606 -1.602 -28.776 1.00 87.44 103 ASN A O 1
ATOM 806 N N . ASN A 1 104 ? 20.259 -0.138 -27.108 1.00 87.50 104 ASN A N 1
ATOM 807 C CA . ASN A 1 104 ? 18.794 -0.149 -27.116 1.00 87.50 104 ASN A CA 1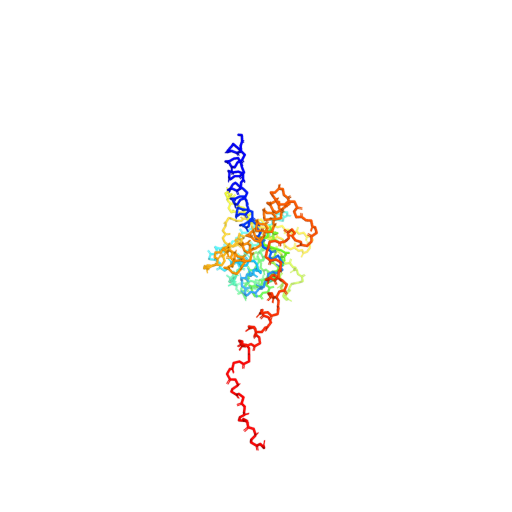
ATOM 808 C C . ASN A 1 104 ? 18.166 -1.520 -26.811 1.00 87.50 104 ASN A C 1
ATOM 810 O O . ASN A 1 104 ? 16.989 -1.720 -27.112 1.00 87.50 104 ASN A O 1
ATOM 814 N N . ASN A 1 105 ? 18.916 -2.441 -26.198 1.00 90.50 105 ASN A N 1
ATOM 815 C CA . ASN A 1 105 ? 18.390 -3.738 -25.785 1.00 90.50 105 ASN A CA 1
ATOM 816 C C . ASN A 1 105 ? 17.544 -3.587 -24.526 1.00 90.50 105 ASN A C 1
ATOM 818 O O . ASN A 1 105 ? 17.807 -2.737 -23.666 1.00 90.50 105 ASN A O 1
ATOM 822 N N . THR A 1 106 ? 16.546 -4.456 -24.398 1.00 91.50 106 THR A N 1
ATOM 823 C CA . THR A 1 106 ? 15.591 -4.415 -23.300 1.00 91.50 106 THR A CA 1
ATOM 824 C C . THR A 1 106 ? 15.415 -5.766 -22.626 1.00 91.50 106 THR A C 1
ATOM 826 O O . THR A 1 106 ? 15.335 -6.800 -23.285 1.00 91.50 106 THR A O 1
ATOM 829 N N . LYS A 1 107 ? 15.331 -5.748 -21.294 1.00 90.56 107 LYS A N 1
ATOM 830 C CA . LYS A 1 107 ? 15.174 -6.941 -20.455 1.00 90.56 107 LYS A CA 1
ATOM 831 C C . LYS A 1 107 ? 13.968 -6.798 -19.532 1.00 90.56 107 LYS A C 1
ATOM 833 O O . LYS A 1 107 ? 13.781 -5.747 -18.913 1.00 90.56 107 LYS A O 1
ATOM 838 N N . ILE A 1 108 ? 13.164 -7.853 -19.398 1.00 90.75 108 ILE A N 1
ATOM 839 C CA . ILE A 1 108 ? 11.978 -7.823 -18.528 1.00 90.75 108 ILE A CA 1
ATOM 840 C C . ILE A 1 108 ? 12.396 -7.968 -17.062 1.00 90.75 108 ILE A C 1
ATOM 842 O O . ILE A 1 108 ? 12.934 -9.000 -16.653 1.00 90.75 108 ILE A O 1
ATOM 846 N N . LEU A 1 109 ? 12.049 -6.970 -16.247 1.00 89.94 109 LEU A N 1
ATOM 847 C CA . LEU A 1 109 ? 12.247 -6.997 -14.795 1.00 89.94 109 LEU A CA 1
ATOM 848 C C . LEU A 1 109 ? 10.982 -7.398 -14.024 1.00 89.94 109 LEU A C 1
ATOM 850 O O . LEU A 1 109 ? 11.083 -7.960 -12.936 1.00 89.94 109 LEU A O 1
ATOM 854 N N . GLY A 1 110 ? 9.791 -7.166 -14.583 1.00 89.25 110 GLY A N 1
ATOM 855 C CA . GLY A 1 110 ? 8.532 -7.513 -13.922 1.00 89.25 110 GLY A CA 1
ATOM 856 C C . GLY A 1 110 ? 7.302 -7.396 -14.821 1.00 89.25 110 GLY A C 1
ATOM 857 O O . GLY A 1 110 ? 7.304 -6.670 -15.820 1.00 89.25 110 GLY A O 1
ATOM 858 N N . LYS A 1 111 ? 6.229 -8.107 -14.455 1.00 89.25 111 LYS A N 1
ATOM 859 C CA . LYS A 1 111 ? 4.905 -8.036 -15.097 1.00 89.25 111 LYS A CA 1
ATOM 860 C C . LYS A 1 111 ? 3.859 -7.598 -14.069 1.00 89.25 111 LYS A C 1
ATOM 862 O O . LYS A 1 111 ? 3.982 -7.927 -12.896 1.00 89.25 111 LYS A O 1
ATOM 867 N N . ALA A 1 112 ? 2.807 -6.905 -14.508 1.00 83.50 112 ALA A N 1
ATOM 868 C CA . ALA A 1 112 ? 1.816 -6.291 -13.613 1.00 83.50 112 ALA A CA 1
ATOM 869 C C . ALA A 1 112 ? 1.117 -7.301 -12.677 1.00 83.50 112 ALA A C 1
ATOM 871 O O . ALA A 1 112 ? 0.721 -6.949 -11.575 1.00 83.50 112 ALA A O 1
ATOM 872 N N . GLY A 1 113 ? 1.003 -8.569 -13.091 1.00 78.38 113 GLY A N 1
ATOM 873 C CA . GLY A 1 113 ? 0.395 -9.640 -12.292 1.00 78.38 113 GLY A CA 1
ATOM 874 C C . GLY A 1 113 ? 1.351 -10.408 -11.371 1.00 78.38 113 GLY A C 1
ATOM 875 O O . GLY A 1 113 ? 0.909 -11.352 -10.728 1.00 78.38 113 GLY A O 1
ATOM 876 N N . THR A 1 114 ? 2.648 -10.075 -11.337 1.00 83.50 114 THR A N 1
ATOM 877 C CA . THR A 1 114 ? 3.635 -10.743 -10.460 1.00 83.50 114 THR A CA 1
ATOM 878 C C . THR A 1 114 ? 4.064 -9.895 -9.266 1.00 83.50 114 THR A C 1
ATOM 880 O O . THR A 1 114 ? 4.889 -10.348 -8.476 1.00 83.50 114 THR A O 1
ATOM 883 N N . GLY A 1 115 ? 3.530 -8.677 -9.137 1.00 83.38 115 GLY A N 1
ATOM 884 C CA . GLY A 1 115 ? 3.794 -7.805 -7.998 1.00 83.38 115 GLY A CA 1
ATOM 885 C C . GLY A 1 115 ? 3.135 -8.350 -6.735 1.00 83.38 115 GLY A C 1
ATOM 886 O O . GLY A 1 115 ? 1.927 -8.569 -6.729 1.00 83.38 115 GLY A O 1
ATOM 887 N N . VAL A 1 116 ? 3.916 -8.556 -5.678 1.00 86.44 116 VAL A N 1
ATOM 888 C CA . VAL A 1 116 ? 3.430 -8.954 -4.350 1.00 86.44 116 VAL A CA 1
ATOM 889 C C . VAL A 1 116 ? 3.561 -7.766 -3.410 1.00 86.44 116 VAL A C 1
ATOM 891 O O . VAL A 1 116 ? 4.650 -7.200 -3.276 1.00 86.44 116 VAL A O 1
ATOM 894 N N . PHE A 1 117 ? 2.460 -7.382 -2.766 1.00 86.94 117 PHE A N 1
ATOM 895 C CA . PHE A 1 117 ? 2.473 -6.327 -1.756 1.00 86.94 117 PHE A CA 1
ATOM 896 C C . PHE A 1 117 ? 3.013 -6.873 -0.434 1.00 86.94 117 PHE A C 1
ATOM 898 O O . PHE A 1 117 ? 2.603 -7.927 0.040 1.00 86.94 117 PHE A O 1
ATOM 905 N N . SER A 1 118 ? 3.930 -6.126 0.169 1.00 83.81 118 SER A N 1
ATOM 906 C CA . SER A 1 118 ? 4.445 -6.361 1.511 1.00 83.81 118 SER A CA 1
ATOM 907 C C . SER A 1 118 ? 4.352 -5.057 2.299 1.00 83.81 118 SER A C 1
ATOM 909 O O . SER A 1 118 ? 4.891 -4.018 1.908 1.00 83.81 118 SER A O 1
ATOM 911 N N . SER A 1 119 ? 3.610 -5.103 3.400 1.00 77.50 119 SER A N 1
ATOM 912 C CA . SER A 1 119 ? 3.381 -3.970 4.296 1.00 77.50 119 SER A CA 1
ATOM 913 C C . SER A 1 119 ? 3.111 -4.499 5.697 1.00 77.50 119 SER A C 1
ATOM 915 O O . SER A 1 119 ? 2.343 -5.451 5.831 1.00 77.50 119 SER A O 1
ATOM 917 N N . LEU A 1 120 ? 3.682 -3.871 6.726 1.00 65.44 120 LEU A N 1
ATOM 918 C CA . LEU A 1 120 ? 3.329 -4.205 8.109 1.00 65.44 120 LEU A CA 1
ATOM 919 C C . LEU A 1 120 ? 2.000 -3.557 8.527 1.00 65.44 120 LEU A C 1
ATOM 921 O O . LEU A 1 120 ? 1.261 -4.129 9.321 1.00 65.44 120 LEU A O 1
ATOM 925 N N . ASP A 1 121 ? 1.709 -2.369 7.999 1.00 65.06 121 ASP A N 1
ATOM 926 C CA . ASP A 1 121 ? 0.562 -1.536 8.365 1.00 65.06 121 ASP A CA 1
ATOM 927 C C . ASP A 1 121 ? 0.309 -0.450 7.295 1.00 65.06 121 ASP A C 1
ATOM 929 O O . ASP A 1 121 ? 0.998 -0.376 6.277 1.00 65.06 121 ASP A O 1
ATOM 933 N N . SER A 1 122 ? -0.682 0.418 7.531 1.00 60.59 122 SER A N 1
ATOM 934 C CA . SER A 1 122 ? -1.012 1.542 6.634 1.00 60.59 122 SER A CA 1
ATOM 935 C C . SER A 1 122 ? -0.111 2.779 6.789 1.00 60.59 122 SER A C 1
ATOM 937 O O . SER A 1 122 ? -0.395 3.819 6.197 1.00 60.59 122 SER A O 1
ATOM 939 N N . VAL A 1 123 ? 0.922 2.713 7.632 1.00 66.69 123 VAL A N 1
ATOM 940 C CA . VAL A 1 123 ? 1.798 3.853 7.968 1.00 66.69 123 VAL A CA 1
ATOM 941 C C . VAL A 1 123 ? 3.211 3.635 7.422 1.00 66.69 123 VAL A C 1
ATOM 943 O O . VAL A 1 123 ? 3.891 4.588 7.038 1.00 66.69 123 VAL A O 1
ATOM 946 N N . SER A 1 124 ? 3.647 2.380 7.356 1.00 71.56 124 SER A N 1
ATOM 947 C CA . SER A 1 124 ? 4.912 1.954 6.774 1.00 71.56 124 SER A CA 1
ATOM 948 C C . SER A 1 124 ? 4.927 2.112 5.248 1.00 71.56 124 SER A C 1
ATOM 950 O O . SER A 1 124 ? 3.885 2.057 4.591 1.00 71.56 124 SER A O 1
ATOM 952 N N . PRO A 1 125 ? 6.117 2.324 4.650 1.00 71.69 125 PRO A N 1
ATOM 953 C CA . PRO A 1 125 ? 6.253 2.359 3.201 1.00 71.69 125 PRO A CA 1
ATOM 954 C C . PRO A 1 125 ? 5.837 1.016 2.608 1.00 71.69 125 PRO A C 1
ATOM 956 O O . PRO A 1 125 ? 6.417 -0.026 2.926 1.00 71.69 125 PRO A O 1
ATOM 959 N N . ILE A 1 126 ? 4.853 1.057 1.720 1.00 85.38 126 ILE A N 1
ATOM 960 C CA . ILE A 1 126 ? 4.306 -0.139 1.087 1.00 85.38 126 ILE A CA 1
ATOM 961 C C . ILE A 1 126 ? 5.248 -0.557 -0.029 1.00 85.38 126 ILE A C 1
ATOM 963 O O . ILE A 1 126 ? 5.610 0.244 -0.896 1.00 85.38 126 ILE A O 1
ATOM 967 N N . LYS A 1 127 ? 5.675 -1.816 0.012 1.00 88.06 127 LYS A N 1
ATOM 968 C CA . LYS A 1 127 ? 6.625 -2.369 -0.946 1.00 88.06 127 LYS A CA 1
ATOM 969 C C . LYS A 1 127 ? 5.908 -3.338 -1.863 1.00 88.06 127 LYS A C 1
ATOM 971 O O . LYS A 1 127 ? 5.262 -4.271 -1.398 1.00 88.06 127 LYS A O 1
ATOM 976 N N . VAL A 1 128 ? 6.059 -3.138 -3.164 1.00 87.94 128 VAL A N 1
ATOM 977 C CA . VAL A 1 128 ? 5.585 -4.061 -4.191 1.00 87.94 128 VAL A CA 1
ATOM 978 C C . VAL A 1 128 ? 6.795 -4.727 -4.818 1.00 87.94 128 VAL A C 1
ATOM 980 O O . VAL A 1 128 ? 7.599 -4.075 -5.486 1.00 87.94 128 VAL A O 1
ATOM 983 N N . THR A 1 129 ? 6.947 -6.024 -4.583 1.00 88.56 129 THR A N 1
ATOM 984 C CA . THR A 1 129 ? 8.060 -6.800 -5.126 1.00 88.56 129 THR A CA 1
ATOM 985 C C . THR A 1 129 ? 7.606 -7.523 -6.381 1.00 88.56 129 THR A C 1
ATOM 987 O O . THR A 1 129 ? 6.711 -8.361 -6.341 1.00 88.56 129 THR A O 1
ATOM 990 N N . TYR A 1 130 ? 8.242 -7.202 -7.500 1.00 86.00 130 TYR A N 1
ATOM 991 C CA . TYR A 1 130 ? 8.047 -7.854 -8.783 1.00 86.00 130 TYR A CA 1
ATOM 992 C C . TYR A 1 130 ? 9.149 -8.883 -8.999 1.00 86.00 130 TYR A C 1
ATOM 994 O O . TYR A 1 130 ? 10.341 -8.580 -8.888 1.00 86.00 130 TYR A O 1
ATOM 1002 N N . SER A 1 131 ? 8.737 -10.095 -9.355 1.00 80.19 131 SER A N 1
ATOM 1003 C CA . SER A 1 131 ? 9.633 -11.143 -9.834 1.00 80.19 131 SER A CA 1
ATOM 1004 C C . SER A 1 131 ? 9.356 -11.438 -11.307 1.00 80.19 131 SER A C 1
ATOM 1006 O O . SER A 1 131 ? 8.210 -11.400 -11.775 1.00 80.19 131 SER A O 1
ATOM 1008 N N . SER A 1 132 ? 10.419 -11.717 -12.058 1.00 74.94 132 SER A N 1
ATOM 1009 C CA . SER A 1 132 ? 10.345 -12.167 -13.446 1.00 74.94 132 SER A CA 1
ATOM 1010 C C . SER A 1 132 ? 10.744 -13.638 -13.508 1.00 74.94 132 SER A C 1
ATOM 1012 O O . SER A 1 132 ? 11.752 -14.036 -12.944 1.00 74.94 132 SER A O 1
ATOM 1014 N N . LYS A 1 133 ? 9.983 -14.479 -14.218 1.00 65.56 133 LYS A N 1
ATOM 1015 C CA . LYS A 1 133 ? 10.368 -15.892 -14.422 1.00 65.56 133 LYS A CA 1
ATOM 1016 C C . LYS A 1 133 ? 11.593 -16.045 -15.332 1.00 65.56 133 LYS A C 1
ATOM 1018 O O . LYS A 1 133 ? 12.252 -17.075 -15.294 1.00 65.56 133 LYS A O 1
ATOM 1023 N N . LEU A 1 134 ? 11.865 -15.034 -16.160 1.00 63.50 134 LEU A N 1
ATOM 1024 C CA . LEU A 1 134 ? 12.982 -15.006 -17.108 1.00 63.50 134 LEU A CA 1
ATOM 1025 C C . LEU A 1 134 ? 14.276 -14.471 -16.485 1.00 63.50 134 LEU A C 1
ATOM 1027 O O . LEU A 1 134 ? 15.353 -14.665 -17.037 1.00 63.50 134 LEU A O 1
ATOM 1031 N N . SER A 1 135 ? 14.174 -13.782 -15.349 1.00 63.97 135 SER A N 1
ATOM 1032 C CA . SER A 1 135 ? 15.294 -13.106 -14.712 1.00 63.97 135 SER A CA 1
ATOM 1033 C C . SER A 1 135 ? 15.291 -13.419 -13.225 1.00 63.97 135 SER A C 1
ATOM 1035 O O . SER A 1 135 ? 14.319 -13.124 -12.544 1.00 63.97 135 SER A O 1
ATOM 1037 N N . SER A 1 136 ? 16.398 -13.934 -12.688 1.00 63.97 136 SER A N 1
ATOM 1038 C CA . SER A 1 136 ? 16.578 -14.142 -11.242 1.00 63.97 136 SER A CA 1
ATOM 1039 C C . SER A 1 136 ? 16.646 -12.837 -10.430 1.00 63.97 136 SER A C 1
ATOM 1041 O O . SER A 1 136 ? 16.927 -12.867 -9.236 1.00 63.97 136 SER A O 1
ATOM 1043 N N . THR A 1 137 ? 16.443 -11.685 -11.071 1.00 75.69 137 THR A N 1
ATOM 1044 C CA . THR A 1 137 ? 16.498 -10.362 -10.448 1.00 75.69 137 THR A CA 1
ATOM 1045 C C . THR A 1 137 ? 15.145 -9.992 -9.858 1.00 75.69 137 THR A C 1
ATOM 1047 O O . THR A 1 137 ? 14.132 -9.989 -10.562 1.00 75.69 137 THR A O 1
ATOM 1050 N N . GLU A 1 138 ? 15.145 -9.588 -8.595 1.00 85.19 138 GLU A N 1
ATOM 1051 C CA . GLU A 1 138 ? 13.973 -9.019 -7.937 1.00 85.19 138 GLU A CA 1
ATOM 1052 C C . GLU A 1 138 ? 13.966 -7.502 -8.096 1.00 85.19 138 GLU A C 1
ATOM 1054 O O . GLU A 1 138 ? 14.998 -6.836 -7.963 1.00 85.19 138 GLU A O 1
ATOM 1059 N N . THR A 1 139 ? 12.783 -6.951 -8.357 1.00 89.19 139 THR A N 1
ATOM 1060 C CA . THR A 1 139 ? 12.584 -5.505 -8.425 1.00 89.19 139 THR A CA 1
ATOM 1061 C C . THR A 1 139 ? 11.596 -5.073 -7.359 1.00 89.19 139 THR A C 1
ATOM 1063 O O . THR A 1 139 ? 10.460 -5.535 -7.346 1.00 89.19 139 THR A O 1
ATOM 1066 N N . THR A 1 140 ? 12.010 -4.182 -6.464 1.00 91.00 140 THR A N 1
ATOM 1067 C CA . THR A 1 140 ? 11.164 -3.684 -5.375 1.00 91.00 140 THR A CA 1
ATOM 1068 C C . THR A 1 140 ? 10.767 -2.239 -5.637 1.00 91.00 140 THR A C 1
ATOM 1070 O O . THR A 1 140 ? 11.624 -1.364 -5.717 1.00 91.00 140 THR A O 1
ATOM 1073 N N . LEU A 1 141 ? 9.465 -1.984 -5.738 1.00 90.62 141 LEU A N 1
ATOM 1074 C CA . LEU A 1 141 ? 8.866 -0.655 -5.798 1.00 90.62 141 LEU A CA 1
ATOM 1075 C C . LEU A 1 141 ? 8.417 -0.245 -4.392 1.00 90.62 141 LEU A C 1
ATOM 1077 O O . LEU A 1 141 ? 7.507 -0.847 -3.834 1.00 90.62 141 LEU A O 1
ATOM 1081 N N . SER A 1 142 ? 9.046 0.773 -3.819 1.00 89.88 142 SER A N 1
ATOM 1082 C CA . SER A 1 142 ? 8.678 1.355 -2.528 1.00 89.88 142 SER A CA 1
ATOM 1083 C C . SER A 1 142 ? 7.826 2.599 -2.743 1.00 89.88 142 SER A C 1
ATOM 1085 O O . SER A 1 142 ? 8.285 3.575 -3.340 1.00 89.88 142 SER A O 1
ATOM 1087 N N . LEU A 1 143 ? 6.598 2.561 -2.240 1.00 88.31 143 LEU A N 1
ATOM 1088 C CA . LEU A 1 143 ? 5.642 3.659 -2.291 1.00 88.31 143 LEU A CA 1
ATOM 1089 C C . LEU A 1 143 ? 5.819 4.530 -1.041 1.00 88.31 143 LEU A C 1
ATOM 1091 O O . LEU A 1 143 ? 5.699 4.048 0.088 1.00 88.31 143 LEU A O 1
ATOM 1095 N N . LEU A 1 144 ? 6.129 5.811 -1.241 1.00 87.56 144 LEU A N 1
ATOM 1096 C CA . LEU A 1 144 ? 6.279 6.800 -0.176 1.00 87.56 144 LEU A CA 1
ATOM 1097 C C . LEU A 1 144 ? 5.216 7.886 -0.315 1.00 87.56 144 LEU A C 1
ATOM 1099 O O . LEU A 1 144 ? 5.245 8.687 -1.250 1.00 87.56 144 LEU A O 1
ATOM 1103 N N . CYS A 1 145 ? 4.315 7.952 0.662 1.00 86.75 145 CYS A N 1
ATOM 1104 C CA . CYS A 1 145 ? 3.375 9.056 0.777 1.00 86.75 145 CYS A CA 1
ATOM 1105 C C . CYS A 1 145 ? 4.113 10.312 1.264 1.00 86.75 145 CYS A C 1
ATOM 1107 O O . CYS A 1 145 ? 4.653 10.335 2.373 1.00 86.75 145 CYS A O 1
ATOM 1109 N N . LYS A 1 146 ? 4.149 11.363 0.439 1.00 85.12 146 LYS A N 1
ATOM 1110 C CA . LYS A 1 146 ? 4.684 12.677 0.829 1.00 85.12 146 LYS A CA 1
ATOM 1111 C C . LYS A 1 146 ? 3.671 13.769 0.524 1.00 85.12 146 LYS A C 1
ATOM 1113 O O . LYS A 1 146 ? 3.421 14.085 -0.634 1.00 85.12 146 LYS A O 1
ATOM 1118 N N . SER A 1 147 ? 3.129 14.387 1.566 1.00 79.88 147 SER A N 1
ATOM 1119 C CA . SER A 1 147 ? 2.246 15.546 1.429 1.00 79.88 147 SER A CA 1
ATOM 1120 C C . SER A 1 147 ? 3.051 16.786 1.017 1.00 79.88 147 SER A C 1
ATOM 1122 O O . SER A 1 147 ? 4.100 17.061 1.596 1.00 79.88 147 SER A O 1
ATOM 1124 N N . ASN A 1 148 ? 2.535 17.568 0.064 1.00 70.44 148 ASN A N 1
ATOM 1125 C CA . ASN A 1 148 ? 3.047 18.899 -0.314 1.00 70.44 148 ASN A CA 1
ATOM 1126 C C . ASN A 1 148 ? 4.442 18.953 -0.969 1.00 70.44 148 ASN A C 1
ATOM 1128 O O . ASN A 1 148 ? 5.087 20.000 -0.950 1.00 70.44 148 ASN A O 1
ATOM 1132 N N . LEU A 1 149 ? 4.908 17.858 -1.570 1.00 76.06 149 LEU A N 1
ATOM 1133 C CA . LEU A 1 149 ? 6.154 17.816 -2.341 1.00 76.06 149 LEU A CA 1
ATOM 1134 C C . LEU A 1 149 ? 5.877 17.387 -3.787 1.00 76.06 149 LEU A C 1
ATOM 1136 O O . LEU A 1 149 ? 4.879 16.704 -4.033 1.00 76.06 149 LEU A O 1
ATOM 1140 N N . PRO A 1 150 ? 6.732 17.789 -4.747 1.00 79.56 150 PRO A N 1
ATOM 1141 C CA . PRO A 1 150 ? 6.628 17.297 -6.110 1.00 79.56 150 PRO A CA 1
ATOM 1142 C C . PRO A 1 150 ? 6.801 15.780 -6.128 1.00 79.56 150 PRO A C 1
ATOM 1144 O O . PRO A 1 150 ? 7.557 15.211 -5.336 1.00 79.56 150 PRO A O 1
ATOM 1147 N N . GLU A 1 151 ? 6.091 15.138 -7.046 1.00 83.81 151 GLU A N 1
ATOM 1148 C CA . GLU A 1 151 ? 6.235 13.714 -7.290 1.00 83.81 151 GLU A CA 1
ATOM 1149 C C . GLU A 1 151 ? 7.651 13.408 -7.782 1.00 83.81 151 GLU A C 1
ATOM 1151 O O . GLU A 1 151 ? 8.150 14.046 -8.712 1.00 83.81 151 GLU A O 1
ATOM 1156 N N . THR A 1 152 ? 8.309 12.441 -7.147 1.00 86.12 152 THR A N 1
ATOM 1157 C CA . THR A 1 152 ? 9.640 11.988 -7.547 1.00 86.12 152 THR A CA 1
ATOM 1158 C C . THR A 1 152 ? 9.676 10.478 -7.658 1.00 86.12 152 THR A C 1
ATOM 1160 O O . THR A 1 152 ? 9.103 9.758 -6.838 1.00 86.12 152 THR A O 1
ATOM 1163 N N . VAL A 1 153 ? 10.387 9.989 -8.671 1.00 87.81 153 VAL A N 1
ATOM 1164 C CA . VAL A 1 153 ? 10.689 8.568 -8.805 1.00 87.81 153 VAL A CA 1
ATOM 1165 C C . VAL A 1 153 ? 12.184 8.401 -8.979 1.00 87.81 153 VAL A C 1
ATOM 1167 O O . VAL A 1 153 ? 12.791 9.029 -9.844 1.00 87.81 153 VAL A O 1
ATOM 1170 N N . GLU A 1 154 ? 12.780 7.567 -8.139 1.00 92.25 154 GLU A N 1
ATOM 1171 C CA . GLU A 1 154 ? 14.209 7.292 -8.165 1.00 92.25 154 GLU A CA 1
ATOM 1172 C C . GLU A 1 154 ? 14.453 5.800 -8.356 1.00 92.25 154 GLU A C 1
ATOM 1174 O O . GLU A 1 154 ? 13.781 4.978 -7.735 1.00 92.25 154 GLU A O 1
ATOM 1179 N N . ALA A 1 155 ? 15.428 5.457 -9.195 1.00 91.94 155 ALA A N 1
ATOM 1180 C CA . ALA A 1 155 ? 15.868 4.087 -9.409 1.00 91.94 155 ALA A CA 1
ATOM 1181 C C . ALA A 1 155 ? 17.308 3.912 -8.917 1.00 91.94 155 ALA A C 1
ATOM 1183 O O . ALA A 1 155 ? 18.178 4.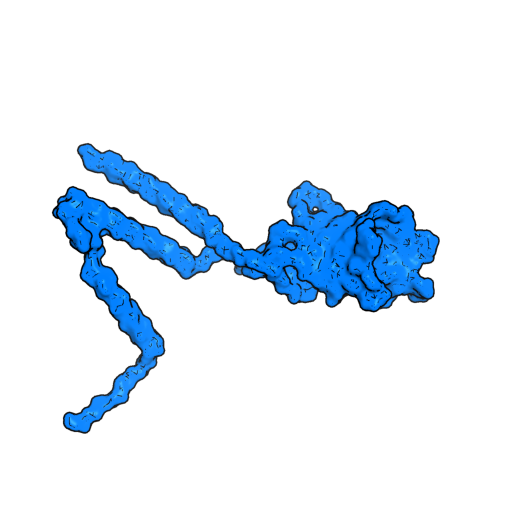740 -9.200 1.00 91.94 155 ALA A O 1
ATOM 1184 N N . SER A 1 156 ? 17.570 2.821 -8.206 1.00 91.56 156 SER A N 1
ATOM 1185 C CA . SER A 1 156 ? 18.912 2.412 -7.799 1.00 91.56 156 SER A CA 1
ATOM 1186 C C . SER A 1 156 ? 19.091 0.905 -7.951 1.00 91.56 156 SER A C 1
ATOM 1188 O O . SER A 1 156 ? 18.138 0.127 -7.853 1.00 91.56 156 SER A O 1
ATOM 1190 N N . LYS A 1 157 ? 20.332 0.484 -8.195 1.00 89.94 157 LYS A N 1
ATOM 1191 C CA . LYS A 1 157 ? 20.722 -0.926 -8.193 1.00 89.94 157 LYS A CA 1
ATOM 1192 C C . LYS A 1 157 ? 21.517 -1.201 -6.920 1.00 89.94 157 LYS A C 1
ATOM 1194 O O . LYS A 1 157 ? 22.502 -0.518 -6.652 1.00 89.94 157 LYS A O 1
ATOM 1199 N N . ILE A 1 158 ? 21.071 -2.171 -6.126 1.00 85.62 158 ILE A N 1
ATOM 1200 C CA . ILE A 1 158 ? 21.788 -2.640 -4.936 1.00 85.62 158 ILE A CA 1
ATOM 1201 C C . ILE A 1 158 ? 22.043 -4.126 -5.154 1.00 85.62 158 ILE A C 1
ATOM 1203 O O . ILE A 1 158 ? 21.096 -4.908 -5.221 1.00 85.62 158 ILE A O 1
ATOM 1207 N N . GLU A 1 159 ? 23.315 -4.494 -5.311 1.00 84.75 159 GLU A N 1
ATOM 1208 C CA . GLU A 1 159 ? 23.730 -5.847 -5.705 1.00 84.75 159 GLU A CA 1
ATOM 1209 C C . GLU A 1 159 ? 23.061 -6.268 -7.027 1.00 84.75 159 GLU A C 1
ATOM 1211 O O . GLU A 1 159 ? 23.259 -5.602 -8.040 1.00 84.75 159 GLU A O 1
ATOM 1216 N N . GLU A 1 160 ? 22.244 -7.327 -7.022 1.00 82.25 160 GLU A N 1
ATOM 1217 C CA . GLU A 1 160 ? 21.464 -7.806 -8.175 1.00 82.25 160 GLU A CA 1
ATOM 1218 C C . GLU A 1 160 ? 19.959 -7.504 -8.060 1.00 82.25 160 GLU A C 1
ATOM 1220 O O . GLU A 1 160 ? 19.130 -8.122 -8.736 1.00 82.25 160 GLU A O 1
ATOM 1225 N N . LYS A 1 161 ? 19.588 -6.545 -7.201 1.00 87.75 161 LYS A N 1
ATOM 1226 C CA . LYS A 1 161 ? 18.202 -6.110 -7.001 1.00 87.75 161 LYS A CA 1
ATOM 1227 C C . LYS A 1 161 ? 18.005 -4.668 -7.447 1.00 87.75 161 LYS A C 1
ATOM 1229 O O . LYS A 1 161 ? 18.800 -3.778 -7.130 1.00 87.75 161 LYS A O 1
ATOM 1234 N N . TYR A 1 162 ? 16.908 -4.433 -8.156 1.00 89.94 162 TYR A N 1
ATOM 1235 C CA . TYR A 1 162 ? 16.507 -3.095 -8.579 1.00 89.94 162 TYR A CA 1
ATOM 1236 C C . TYR A 1 162 ? 15.536 -2.512 -7.558 1.00 89.94 162 TYR A C 1
ATOM 1238 O O . TYR A 1 162 ? 14.537 -3.139 -7.207 1.00 89.94 162 TYR A O 1
ATOM 1246 N N . ASN A 1 163 ? 15.821 -1.308 -7.078 1.00 91.50 163 ASN A N 1
ATOM 1247 C CA . ASN A 1 163 ? 14.976 -0.600 -6.128 1.00 91.50 163 ASN A CA 1
ATOM 1248 C C . ASN A 1 163 ? 14.428 0.655 -6.798 1.00 91.50 163 ASN A C 1
ATOM 1250 O O . ASN A 1 163 ? 15.188 1.508 -7.255 1.00 91.50 163 ASN A O 1
ATOM 1254 N N . LEU A 1 164 ? 13.105 0.759 -6.849 1.00 91.00 164 LEU A N 1
ATOM 1255 C CA . LEU A 1 164 ? 12.397 1.953 -7.277 1.00 91.00 164 LEU A CA 1
ATOM 1256 C C . LEU A 1 164 ? 11.755 2.590 -6.055 1.00 91.00 164 LEU A C 1
ATOM 1258 O O . LEU A 1 164 ? 11.075 1.917 -5.285 1.00 91.00 164 LEU A O 1
ATOM 1262 N N . VAL A 1 165 ? 11.951 3.888 -5.880 1.00 91.06 165 VAL A N 1
ATOM 1263 C CA . VAL A 1 165 ? 11.326 4.661 -4.811 1.00 91.06 165 VAL A CA 1
ATOM 1264 C C . VAL A 1 165 ? 10.430 5.699 -5.456 1.00 91.06 165 VAL A C 1
ATOM 1266 O O . VAL A 1 165 ? 10.921 6.641 -6.073 1.00 91.06 165 VAL A O 1
ATOM 1269 N N . TRP A 1 166 ? 9.120 5.524 -5.308 1.00 89.06 166 TRP A N 1
ATOM 1270 C CA . TRP A 1 166 ? 8.123 6.452 -5.821 1.00 89.06 166 TRP A CA 1
ATOM 1271 C C . TRP A 1 166 ? 7.546 7.267 -4.669 1.00 89.06 166 TRP A C 1
ATOM 1273 O O . TRP A 1 166 ? 6.804 6.755 -3.833 1.00 89.06 166 TRP A O 1
ATOM 1283 N N . SER A 1 167 ? 7.929 8.541 -4.608 1.00 87.62 167 SER A N 1
ATOM 1284 C CA . SER A 1 167 ? 7.370 9.513 -3.675 1.00 87.62 167 SER A CA 1
ATOM 1285 C C . SER A 1 167 ? 6.275 10.314 -4.368 1.00 87.62 167 SER A C 1
ATOM 1287 O O . SER A 1 167 ? 6.568 11.078 -5.283 1.00 87.62 167 SER A O 1
ATOM 1289 N N . THR A 1 168 ? 5.028 10.180 -3.929 1.00 83.69 168 THR A N 1
ATOM 1290 C CA . THR A 1 168 ? 3.902 10.950 -4.476 1.00 83.69 168 THR A CA 1
ATOM 1291 C C . THR A 1 168 ? 2.919 11.311 -3.365 1.00 83.69 168 THR A C 1
ATOM 1293 O O . THR A 1 168 ? 2.862 10.663 -2.318 1.00 83.69 168 THR A O 1
ATOM 1296 N N . SER A 1 169 ? 2.167 12.386 -3.582 1.00 81.88 169 SER A N 1
ATOM 1297 C CA . SER A 1 169 ? 1.029 12.787 -2.749 1.00 81.88 169 SER A CA 1
ATOM 1298 C C . SER A 1 169 ? -0.285 12.155 -3.219 1.00 81.88 169 SER A C 1
ATOM 1300 O O . SER A 1 169 ? -1.328 12.370 -2.604 1.00 81.88 169 SER A O 1
ATOM 1302 N N . SER A 1 170 ? -0.254 11.409 -4.328 1.00 76.88 170 SER A N 1
ATOM 1303 C CA . SER A 1 170 ? -1.433 10.790 -4.924 1.00 76.88 170 SER A CA 1
ATOM 1304 C C . SER A 1 170 ? -1.900 9.540 -4.170 1.00 76.88 170 SER A C 1
ATOM 1306 O O . SER A 1 170 ? -1.170 8.919 -3.390 1.00 76.88 170 SER A O 1
ATOM 1308 N N . ASN A 1 171 ? -3.127 9.127 -4.486 1.00 73.38 171 ASN A N 1
ATOM 1309 C CA . ASN A 1 171 ? -3.788 7.929 -3.958 1.00 73.38 171 ASN A CA 1
ATOM 1310 C C . ASN A 1 171 ? -3.046 6.617 -4.297 1.00 73.38 171 ASN A C 1
ATOM 1312 O O . ASN A 1 171 ? -3.393 5.558 -3.776 1.00 73.38 171 ASN A O 1
ATOM 1316 N N . ALA A 1 172 ? -2.037 6.680 -5.171 1.00 77.00 172 ALA A N 1
ATOM 1317 C CA . ALA A 1 172 ? -1.188 5.550 -5.523 1.00 77.00 172 ALA A CA 1
ATOM 1318 C C . ALA A 1 172 ? -0.158 5.205 -4.430 1.00 77.00 172 ALA A C 1
ATOM 1320 O O . ALA A 1 172 ? 0.276 4.061 -4.361 1.00 77.00 172 ALA A O 1
ATOM 1321 N N . ALA A 1 173 ? 0.233 6.154 -3.571 1.00 82.06 173 ALA A N 1
ATOM 1322 C CA . ALA A 1 173 ? 1.167 5.897 -2.462 1.00 82.06 173 ALA A CA 1
ATOM 1323 C C . ALA A 1 173 ? 0.613 6.283 -1.087 1.00 82.06 173 ALA A C 1
ATOM 1325 O O . ALA A 1 173 ? 1.074 5.759 -0.074 1.00 82.06 173 ALA A O 1
ATOM 1326 N N . CYS A 1 174 ? -0.369 7.182 -1.035 1.00 84.81 174 CYS A N 1
ATOM 1327 C CA . CYS A 1 174 ? -1.052 7.551 0.196 1.00 84.81 174 CYS A CA 1
ATOM 1328 C C . CYS A 1 174 ? -2.310 6.684 0.374 1.00 84.81 174 CYS A C 1
ATOM 1330 O O . CYS A 1 174 ? -3.171 6.713 -0.504 1.00 84.81 174 CYS A O 1
ATOM 1332 N N . PRO A 1 175 ? -2.453 5.927 1.480 1.00 82.44 175 PRO A N 1
ATOM 1333 C CA . PRO A 1 175 ? -3.659 5.148 1.740 1.00 82.44 175 PRO A CA 1
ATOM 1334 C C . PRO A 1 175 ? -4.882 6.046 1.935 1.00 82.44 175 PRO A C 1
ATOM 1336 O O . PRO A 1 175 ? -4.869 6.948 2.776 1.00 82.44 175 PRO A O 1
ATOM 1339 N N . LEU A 1 176 ? -5.954 5.769 1.194 1.00 80.12 176 LEU A N 1
ATOM 1340 C CA . LEU A 1 176 ? -7.240 6.454 1.331 1.00 80.12 176 LEU A CA 1
ATOM 1341 C C . LEU A 1 176 ? -8.231 5.589 2.095 1.00 80.12 176 LEU A C 1
ATOM 1343 O O . LEU A 1 176 ? -8.183 4.367 2.004 1.00 80.12 176 LEU A O 1
ATOM 1347 N N . LEU A 1 177 ? -9.160 6.225 2.807 1.00 75.81 177 LEU A N 1
ATOM 1348 C CA . LEU A 1 177 ? -10.328 5.537 3.354 1.00 75.81 177 LEU A CA 1
ATOM 1349 C C . LEU A 1 177 ? -11.209 5.023 2.213 1.00 75.81 177 LEU A C 1
ATOM 1351 O O . LEU A 1 177 ? -11.406 5.717 1.212 1.00 75.81 177 LEU A O 1
ATOM 1355 N N . LEU A 1 178 ? -11.751 3.815 2.372 1.00 72.19 178 LEU A N 1
ATOM 1356 C CA . LEU A 1 178 ? -12.738 3.270 1.448 1.00 72.19 178 LEU A CA 1
ATOM 1357 C C . LEU A 1 178 ? -13.934 4.236 1.326 1.00 72.19 178 LEU A C 1
ATOM 1359 O O . LEU A 1 178 ? -14.449 4.710 2.344 1.00 72.19 178 LEU A O 1
ATOM 1363 N N . PRO A 1 179 ? -14.394 4.543 0.100 1.00 58.69 179 PRO A N 1
ATOM 1364 C CA . PRO A 1 179 ? -15.527 5.438 -0.097 1.00 58.69 179 PRO A CA 1
ATOM 1365 C C . PRO A 1 179 ? -16.777 4.874 0.593 1.00 58.69 179 PRO A C 1
ATOM 1367 O O . PRO A 1 179 ? -17.177 3.740 0.335 1.00 58.69 179 PRO A O 1
ATOM 1370 N N . GLY A 1 180 ? -17.384 5.675 1.473 1.00 55.81 180 GLY A N 1
ATOM 1371 C CA . GLY A 1 180 ? -18.557 5.293 2.269 1.00 55.81 180 GLY A CA 1
ATOM 1372 C C . GLY A 1 180 ? -18.246 4.741 3.664 1.00 55.81 180 GLY A C 1
ATOM 1373 O O . GLY A 1 180 ? -19.176 4.382 4.382 1.00 55.81 180 GLY A O 1
ATOM 1374 N N . MET A 1 181 ? -16.972 4.692 4.066 1.00 55.53 181 MET A N 1
ATOM 1375 C CA . MET A 1 181 ? -16.556 4.230 5.388 1.00 55.53 181 MET A CA 1
ATOM 1376 C C . MET A 1 181 ? -15.964 5.391 6.191 1.00 55.53 181 MET A C 1
ATOM 1378 O O . MET A 1 181 ? -14.753 5.591 6.255 1.00 55.53 181 MET A O 1
ATOM 1382 N N . GLU A 1 182 ? -16.848 6.187 6.788 1.00 55.44 182 GLU A N 1
ATOM 1383 C CA . GLU A 1 182 ? -16.465 7.161 7.809 1.00 55.44 182 GLU A CA 1
ATOM 1384 C C . GLU A 1 182 ? -15.892 6.409 9.020 1.00 55.44 182 GLU A C 1
ATOM 1386 O O . GLU A 1 182 ? -16.411 5.361 9.416 1.00 55.44 182 GLU A O 1
ATOM 1391 N N . THR A 1 183 ? -14.858 6.950 9.667 1.00 56.94 183 THR A N 1
ATOM 1392 C CA . THR A 1 183 ? -14.333 6.434 10.946 1.00 56.94 183 THR A CA 1
ATOM 1393 C C . THR A 1 183 ? -15.278 6.759 12.111 1.00 56.94 183 THR A C 1
ATOM 1395 O O . THR A 1 183 ? -14.847 7.170 13.187 1.00 56.94 183 THR A O 1
ATOM 1398 N N . SER A 1 184 ? -16.588 6.631 11.897 1.00 59.25 184 SER A N 1
ATOM 1399 C CA . SER A 1 184 ? -17.592 6.794 12.936 1.00 59.25 184 SER A CA 1
ATOM 1400 C C . SER A 1 184 ? -17.582 5.560 13.828 1.00 59.25 184 SER A C 1
ATOM 1402 O O . SER A 1 184 ? -17.675 4.431 13.338 1.00 59.25 184 SER A O 1
ATOM 1404 N N . LEU A 1 185 ? -17.489 5.769 15.139 1.00 64.06 185 LEU A N 1
ATOM 1405 C CA . LEU A 1 185 ? -17.669 4.707 16.123 1.00 64.06 185 LEU A CA 1
ATOM 1406 C C . LEU A 1 185 ? -18.976 3.957 15.838 1.00 64.06 185 LEU A C 1
ATOM 1408 O O . LEU A 1 185 ? -20.016 4.576 15.606 1.00 64.06 185 LEU A O 1
ATOM 1412 N N . SER A 1 186 ? -18.928 2.624 15.883 1.00 71.88 186 SER A N 1
ATOM 1413 C CA . SER A 1 186 ? -20.142 1.809 15.799 1.00 71.88 186 SER A CA 1
ATOM 1414 C C . SER A 1 186 ? -21.143 2.277 16.856 1.00 71.88 186 SER A C 1
ATOM 1416 O O . SER A 1 186 ? -20.768 2.500 18.011 1.00 71.88 186 SER A O 1
ATOM 1418 N N . THR A 1 187 ? -22.422 2.392 16.486 1.00 76.19 187 THR A N 1
ATOM 1419 C CA . THR A 1 187 ? -23.502 2.789 17.403 1.00 76.19 187 THR A CA 1
ATOM 1420 C C . THR A 1 187 ? -23.500 1.938 18.674 1.00 76.19 187 THR A C 1
ATOM 1422 O O . THR A 1 187 ? -23.733 2.458 19.762 1.00 76.19 187 THR A O 1
ATOM 1425 N N . GLY A 1 188 ? -23.153 0.650 18.564 1.00 77.81 188 GLY A N 1
ATOM 1426 C CA . GLY A 1 188 ? -23.014 -0.239 19.718 1.00 77.81 188 GLY A CA 1
ATOM 1427 C C . GLY A 1 188 ? -21.926 0.213 20.695 1.00 77.81 188 GLY A C 1
ATOM 1428 O O . GLY A 1 188 ? -22.164 0.256 21.898 1.00 77.81 188 GLY A O 1
ATOM 1429 N N . SER A 1 189 ? -20.760 0.627 20.195 1.00 77.12 189 SER A N 1
ATOM 1430 C CA . SER A 1 189 ? -19.663 1.124 21.035 1.00 77.12 189 SER A CA 1
ATOM 1431 C C . SER A 1 189 ? -20.042 2.420 21.746 1.00 77.12 189 SER A C 1
ATOM 1433 O O . SER A 1 189 ? -19.753 2.576 22.929 1.00 77.12 189 SER A O 1
ATOM 1435 N N . VAL A 1 190 ? -20.745 3.324 21.055 1.00 82.44 190 VAL A N 1
ATOM 1436 C CA . VAL A 1 190 ? -21.264 4.562 21.659 1.00 82.44 190 VAL A CA 1
ATOM 1437 C C . VAL A 1 190 ? -22.234 4.242 22.799 1.00 82.44 190 VAL A C 1
ATOM 1439 O O . VAL A 1 190 ? -22.119 4.821 23.878 1.00 82.44 190 VAL A O 1
ATOM 1442 N N . LEU A 1 191 ? -23.144 3.282 22.603 1.00 84.38 191 LEU A N 1
ATOM 1443 C CA . LEU A 1 191 ? -24.083 2.851 23.644 1.00 84.38 191 LEU A CA 1
ATOM 1444 C C . LEU A 1 191 ? -23.371 2.244 24.860 1.00 84.38 191 LEU A C 1
ATOM 1446 O O . LEU A 1 191 ? -23.727 2.571 25.990 1.00 84.38 191 LEU A O 1
ATOM 1450 N N . VAL A 1 192 ? -22.347 1.412 24.649 1.00 85.44 192 VAL A N 1
ATOM 1451 C CA . VAL A 1 192 ? -21.559 0.822 25.746 1.00 85.44 192 VAL A CA 1
ATOM 1452 C C . VAL A 1 192 ? -20.807 1.900 26.529 1.00 85.44 192 VAL A C 1
ATOM 1454 O O . VAL A 1 192 ? -20.840 1.888 27.758 1.00 85.44 192 VAL A O 1
ATOM 1457 N N . ILE A 1 193 ? -20.173 2.857 25.843 1.00 84.38 193 ILE A N 1
ATOM 1458 C CA . ILE A 1 193 ? -19.470 3.974 26.495 1.00 84.38 193 ILE A CA 1
ATOM 1459 C C . ILE A 1 193 ? -20.448 4.802 27.337 1.00 84.38 193 ILE A C 1
ATOM 1461 O O . ILE A 1 193 ? -20.160 5.097 28.497 1.00 84.38 193 ILE A O 1
ATOM 1465 N N . MET A 1 194 ? -21.621 5.128 26.784 1.00 84.06 194 MET A N 1
ATOM 1466 C CA . MET A 1 194 ? -22.664 5.861 27.506 1.00 84.06 194 MET A CA 1
ATOM 1467 C C . MET A 1 194 ? -23.144 5.087 28.738 1.00 84.06 194 MET A C 1
ATOM 1469 O O . MET A 1 194 ? -23.222 5.663 29.822 1.00 84.06 194 MET A O 1
ATOM 1473 N N . LEU A 1 195 ? -23.406 3.782 28.606 1.00 86.62 195 LEU A N 1
ATOM 1474 C CA . LEU A 1 195 ? -23.826 2.926 29.717 1.00 86.62 195 LEU A CA 1
ATOM 1475 C C . LEU A 1 195 ? -22.793 2.931 30.851 1.00 86.62 195 LEU A C 1
ATOM 1477 O O . LEU A 1 195 ? -23.149 3.209 31.993 1.00 86.62 195 LEU A O 1
ATOM 1481 N N . LEU A 1 196 ? -21.516 2.687 30.535 1.00 85.56 196 LEU A N 1
ATOM 1482 C CA . LEU A 1 196 ? -20.436 2.677 31.528 1.00 85.56 196 LEU A CA 1
ATOM 1483 C C . LEU A 1 196 ? -20.302 4.026 32.233 1.00 85.56 196 LEU A C 1
ATOM 1485 O O . LEU A 1 196 ? -20.153 4.072 33.455 1.00 85.56 196 LEU A O 1
ATOM 1489 N N . PHE A 1 197 ? -20.389 5.120 31.474 1.00 84.81 197 PHE A N 1
ATOM 1490 C CA . PHE A 1 197 ? -20.323 6.459 32.035 1.00 84.81 197 PHE A CA 1
ATOM 1491 C C . PHE A 1 197 ? -21.463 6.693 33.029 1.00 84.81 197 PHE A C 1
ATOM 1493 O O . PHE A 1 197 ? -21.195 6.991 34.190 1.00 84.81 197 PHE A O 1
ATOM 1500 N N . PHE A 1 198 ? -22.721 6.479 32.629 1.00 86.06 198 PHE A N 1
ATOM 1501 C CA . PHE A 1 198 ? -23.869 6.656 33.524 1.00 86.06 198 PHE A CA 1
ATOM 1502 C C . PHE A 1 198 ? -23.831 5.722 34.737 1.00 86.06 198 PHE A C 1
ATOM 1504 O O . PHE A 1 198 ? -24.171 6.158 35.838 1.00 86.06 198 PHE A O 1
ATOM 1511 N N . SER A 1 199 ? -23.368 4.478 34.582 1.00 85.31 199 SER A N 1
ATOM 1512 C CA . SER A 1 199 ? -23.180 3.556 35.707 1.00 85.31 199 SER A CA 1
ATOM 1513 C C . SER A 1 199 ? -22.189 4.107 36.733 1.00 85.31 199 SER A C 1
ATOM 1515 O O . SER A 1 199 ? -22.490 4.092 37.925 1.00 85.31 199 SER A O 1
ATOM 1517 N N . LEU A 1 200 ? -21.048 4.660 36.305 1.00 86.75 200 LEU A N 1
ATOM 1518 C CA . LEU A 1 200 ? -20.080 5.265 37.228 1.00 86.75 200 LEU A CA 1
ATOM 1519 C C . LEU A 1 200 ? -20.679 6.434 38.015 1.00 86.75 200 LEU A C 1
ATOM 1521 O O . LEU A 1 200 ? -20.377 6.588 39.196 1.00 86.75 200 LEU A O 1
ATOM 1525 N N . LEU A 1 201 ? -21.552 7.233 37.399 1.00 86.31 201 LEU A N 1
ATOM 1526 C CA . LEU A 1 201 ? -22.220 8.341 38.094 1.00 86.31 201 LEU A CA 1
ATOM 1527 C C . LEU A 1 201 ? -23.233 7.856 39.097 1.00 86.31 201 LEU A C 1
ATOM 1529 O O . LEU A 1 201 ? -23.297 8.357 40.217 1.00 86.31 201 LEU A O 1
ATOM 1533 N N . TYR A 1 202 ? -24.028 6.889 38.669 1.00 87.25 202 TYR A N 1
ATOM 1534 C CA . TYR A 1 202 ? -25.081 6.330 39.474 1.00 87.25 202 TYR A CA 1
ATOM 1535 C C . TYR A 1 202 ? -24.495 5.641 40.711 1.00 87.25 202 TYR A C 1
ATOM 1537 O O . TYR A 1 202 ? -24.865 5.979 41.834 1.00 87.25 202 TYR A O 1
ATOM 1545 N N . PHE A 1 203 ? -23.515 4.752 40.525 1.00 87.88 203 PHE A N 1
ATOM 1546 C CA . PHE A 1 203 ? -22.863 4.062 41.633 1.00 87.88 203 PHE A CA 1
ATOM 1547 C C . PHE A 1 203 ? -21.955 5.000 42.424 1.00 87.88 203 PHE A C 1
ATOM 1549 O O . PHE A 1 203 ? -22.083 5.072 43.637 1.00 87.88 203 PHE A O 1
ATOM 1556 N N . GLY A 1 204 ? -21.064 5.753 41.775 1.00 87.56 204 GLY A N 1
ATOM 1557 C CA . GLY A 1 204 ? -20.127 6.646 42.460 1.00 87.56 204 GLY A CA 1
ATOM 1558 C C . GLY A 1 204 ? -20.837 7.766 43.217 1.00 87.56 204 GLY A C 1
ATOM 1559 O O . GLY A 1 204 ? -20.670 7.903 44.428 1.00 87.56 204 GLY A O 1
ATOM 1560 N N . GLY A 1 205 ? -21.675 8.538 42.524 1.00 85.88 205 GLY A N 1
ATOM 1561 C CA . GLY A 1 205 ? -22.449 9.621 43.128 1.00 85.88 205 GLY A CA 1
ATOM 1562 C C . GLY A 1 205 ? -23.445 9.114 44.167 1.00 85.88 205 GLY A C 1
ATOM 1563 O O . GLY A 1 205 ? -23.535 9.678 45.257 1.00 85.88 205 GLY A O 1
ATOM 1564 N N . GLY A 1 206 ? -24.143 8.015 43.875 1.00 85.38 206 GLY A N 1
ATOM 1565 C CA . GLY A 1 206 ? -25.096 7.420 44.805 1.00 85.38 206 GLY A CA 1
ATOM 1566 C C . GLY A 1 206 ? -24.439 6.835 46.060 1.00 85.38 206 GLY A C 1
ATOM 1567 O O . GLY A 1 206 ? -24.936 7.083 47.156 1.00 85.38 206 GLY A O 1
ATOM 1568 N N . MET A 1 207 ? -23.291 6.156 45.939 1.00 86.50 207 MET A N 1
ATOM 1569 C CA . MET A 1 207 ? -22.518 5.671 47.093 1.00 86.50 207 MET A CA 1
ATOM 1570 C C . MET A 1 207 ? -22.045 6.825 47.976 1.00 86.50 207 MET A C 1
ATOM 1572 O O . MET A 1 207 ? -22.172 6.757 49.198 1.00 86.50 207 MET A O 1
ATOM 1576 N N . LEU A 1 208 ? -21.517 7.899 47.376 1.00 85.69 208 LEU A N 1
ATOM 1577 C CA . LEU A 1 208 ? -21.089 9.083 48.125 1.00 85.69 208 LEU A CA 1
ATOM 1578 C C . LEU A 1 208 ? -22.280 9.740 48.834 1.00 85.69 208 LEU A C 1
ATOM 1580 O O . LEU A 1 208 ? -22.185 10.059 50.017 1.00 85.69 208 LEU A O 1
ATOM 1584 N N . ALA A 1 209 ? -23.415 9.893 48.149 1.00 85.12 209 ALA A N 1
ATOM 1585 C CA . ALA A 1 209 ? -24.620 10.471 48.732 1.00 85.12 209 ALA A CA 1
ATOM 1586 C C . ALA A 1 209 ? -25.159 9.625 49.899 1.00 85.12 209 ALA A C 1
ATOM 1588 O O . ALA A 1 209 ? -25.430 10.167 50.969 1.00 85.12 209 ALA A O 1
ATOM 1589 N N . LEU A 1 210 ? -25.268 8.303 49.736 1.00 85.50 210 LEU A N 1
ATOM 1590 C CA . LEU A 1 210 ? -25.750 7.399 50.787 1.00 85.50 210 LEU A CA 1
ATOM 1591 C C . LEU A 1 210 ? -24.794 7.347 51.985 1.00 85.50 210 LEU A C 1
ATOM 1593 O O . LEU A 1 210 ? -25.245 7.357 53.131 1.00 85.50 210 LEU A O 1
ATOM 1597 N N . LYS A 1 211 ? -23.481 7.393 51.741 1.00 82.69 211 LYS A N 1
ATOM 1598 C CA . LYS A 1 211 ? -22.478 7.434 52.806 1.00 82.69 211 LYS A CA 1
ATOM 1599 C C . LYS A 1 211 ? -22.506 8.748 53.584 1.00 82.69 211 LYS A C 1
ATOM 1601 O O . LYS A 1 211 ? -22.577 8.731 54.806 1.00 82.69 211 LYS A O 1
ATOM 1606 N N . PHE A 1 212 ? -22.450 9.891 52.900 1.00 83.25 212 PHE A N 1
ATOM 1607 C CA . PHE A 1 212 ? -22.287 11.184 53.574 1.00 83.25 212 PHE A CA 1
ATOM 1608 C C . PHE A 1 212 ? -23.595 11.785 54.090 1.00 83.25 212 PHE A C 1
ATOM 1610 O O . PHE A 1 212 ? -23.571 12.479 55.103 1.00 83.25 212 PHE A O 1
ATOM 1617 N N . LEU A 1 213 ? -24.729 11.537 53.426 1.00 83.88 213 LEU A N 1
ATOM 1618 C CA . LEU A 1 213 ? -26.022 12.091 53.849 1.00 83.88 213 LEU A CA 1
ATOM 1619 C C . LEU A 1 213 ? -26.795 11.149 54.774 1.00 83.88 213 LEU A C 1
ATOM 1621 O O . LEU A 1 213 ? -27.578 11.620 55.594 1.00 83.88 213 LEU A O 1
ATOM 1625 N N . ARG A 1 214 ? -26.603 9.832 54.632 1.00 83.44 214 ARG A N 1
ATOM 1626 C CA . ARG A 1 214 ? -27.355 8.810 55.377 1.00 83.44 214 ARG A CA 1
ATOM 1627 C C . ARG A 1 214 ? -26.507 7.964 56.322 1.00 83.44 214 ARG A C 1
ATOM 1629 O O . ARG A 1 214 ? -27.089 7.251 57.129 1.00 83.44 214 ARG A O 1
ATOM 1636 N N . GLY A 1 215 ? -25.177 8.052 56.256 1.00 85.38 215 GLY A N 1
ATOM 1637 C CA . GLY A 1 215 ? -24.291 7.244 57.096 1.00 85.38 215 GLY A CA 1
ATOM 1638 C C . GLY A 1 215 ? -24.327 5.752 56.762 1.00 85.38 215 GLY A C 1
ATOM 1639 O O . GLY A 1 215 ? -23.993 4.946 57.621 1.00 85.38 215 GLY A O 1
ATOM 1640 N N . ALA A 1 216 ? -24.762 5.378 55.553 1.00 82.44 216 ALA A N 1
ATOM 1641 C CA . ALA A 1 216 ? -24.837 3.979 55.145 1.00 82.44 216 ALA A CA 1
ATOM 1642 C C . ALA A 1 216 ? -23.434 3.351 55.082 1.00 82.44 216 ALA A C 1
ATOM 1644 O O . ALA A 1 216 ? -22.494 3.967 54.565 1.00 82.44 216 ALA A O 1
ATOM 1645 N N . GLU A 1 217 ? -23.308 2.114 55.564 1.00 82.00 217 GLU A N 1
ATOM 1646 C CA . GLU A 1 217 ? -22.061 1.347 55.569 1.00 82.00 217 GLU A CA 1
ATOM 1647 C C . GLU A 1 217 ? -22.245 -0.022 54.899 1.00 82.00 217 GLU A C 1
ATOM 1649 O O . GLU A 1 217 ? -23.319 -0.621 54.908 1.00 82.00 217 GLU A O 1
ATOM 1654 N N . GLY A 1 218 ? -21.176 -0.536 54.289 1.00 84.25 218 GLY A N 1
ATOM 1655 C CA . GLY A 1 218 ? -21.200 -1.843 53.635 1.00 84.25 218 GLY A CA 1
ATOM 1656 C C . GLY A 1 218 ? -22.064 -1.875 52.368 1.00 84.25 218 GLY A C 1
ATOM 1657 O O . GLY A 1 218 ? -21.931 -1.024 51.491 1.00 84.25 218 GLY A O 1
ATOM 1658 N N . HIS A 1 219 ? -22.912 -2.899 52.242 1.00 80.00 219 HIS A N 1
ATOM 1659 C CA . HIS A 1 219 ? -23.710 -3.170 51.037 1.00 80.00 219 HIS A CA 1
ATOM 1660 C C . HIS A 1 219 ? -24.857 -2.167 50.831 1.00 80.00 219 HIS A C 1
ATOM 1662 O O . HIS A 1 219 ? -25.262 -1.933 49.694 1.00 80.00 219 HIS A O 1
ATOM 1668 N N . GLU A 1 220 ? -25.305 -1.495 51.896 1.00 82.62 220 GLU A N 1
ATOM 1669 C CA . GLU A 1 220 ? -26.326 -0.440 51.838 1.00 82.62 220 GLU A CA 1
ATOM 1670 C C . GLU A 1 220 ? -25.847 0.827 51.111 1.00 82.62 220 GLU A C 1
ATOM 1672 O O . GLU A 1 220 ? -26.643 1.697 50.758 1.00 82.62 220 GLU A O 1
ATOM 1677 N N . MET A 1 221 ? -24.538 0.943 50.859 1.00 83.19 221 MET A N 1
ATOM 1678 C CA . MET A 1 221 ? -23.985 2.041 50.069 1.00 83.19 221 MET A CA 1
ATOM 1679 C C . MET A 1 221 ? -24.332 1.922 48.581 1.00 83.19 221 MET A C 1
ATOM 1681 O O . MET A 1 221 ? -24.280 2.924 47.871 1.00 83.19 221 MET A O 1
ATOM 1685 N N . ILE A 1 222 ? -24.664 0.725 48.088 1.00 86.56 222 ILE A N 1
ATOM 1686 C CA . ILE A 1 222 ? -24.988 0.509 46.676 1.00 86.56 222 ILE A CA 1
ATOM 1687 C C . ILE A 1 222 ? -26.429 0.974 46.424 1.00 86.56 222 ILE A C 1
ATOM 1689 O O . ILE A 1 222 ? -27.368 0.390 46.972 1.00 86.56 222 ILE A O 1
ATOM 1693 N N . PRO A 1 223 ? -26.653 1.991 45.573 1.00 84.00 223 PRO A N 1
ATOM 1694 C CA . PRO A 1 223 ? -28.000 2.492 45.335 1.00 84.00 223 PRO A CA 1
ATOM 1695 C C . PRO A 1 223 ? -28.877 1.435 44.648 1.00 84.00 223 PRO A C 1
ATOM 1697 O O . PRO A 1 223 ? -28.533 0.960 43.562 1.00 84.00 223 PRO A O 1
ATOM 1700 N N . ASN A 1 224 ? -30.037 1.124 45.237 1.00 88.00 224 ASN A N 1
ATOM 1701 C CA . ASN A 1 224 ? -30.973 0.089 44.768 1.00 88.00 224 ASN A CA 1
ATOM 1702 C C . ASN A 1 224 ? -30.314 -1.295 44.617 1.00 88.00 224 ASN A C 1
ATOM 1704 O O . ASN A 1 224 ? -30.441 -1.933 43.575 1.00 88.00 224 ASN A O 1
ATOM 1708 N N . TYR A 1 225 ? -29.581 -1.736 45.645 1.00 87.56 225 TYR A N 1
ATOM 1709 C CA . TYR A 1 225 ? -28.832 -2.997 45.651 1.00 87.56 225 TYR A CA 1
ATOM 1710 C C . TYR A 1 225 ? -29.643 -4.205 45.153 1.00 87.56 225 TYR A C 1
ATOM 1712 O O . TYR A 1 225 ? -29.191 -4.880 44.231 1.00 87.56 225 TYR A O 1
ATOM 1720 N N . ASP A 1 226 ? -30.849 -4.418 45.690 1.00 87.44 226 ASP A N 1
ATOM 1721 C CA . ASP A 1 226 ? -31.691 -5.578 45.358 1.00 87.44 226 ASP A CA 1
ATOM 1722 C C . ASP A 1 226 ? -31.974 -5.671 43.852 1.00 87.44 226 ASP A C 1
ATOM 1724 O O . ASP A 1 226 ? -31.793 -6.718 43.236 1.00 87.44 226 ASP A O 1
ATOM 1728 N N . PHE A 1 227 ? -32.284 -4.536 43.215 1.00 88.38 227 PHE A N 1
ATOM 1729 C CA . PHE A 1 227 ? -32.492 -4.473 41.768 1.00 88.38 227 PHE A CA 1
ATOM 1730 C C . PHE A 1 227 ? -31.258 -4.936 40.980 1.00 88.38 227 PHE A C 1
ATOM 1732 O O . PHE A 1 227 ? -31.385 -5.667 39.999 1.00 88.38 227 PHE A O 1
ATOM 1739 N N . TRP A 1 228 ? -30.057 -4.516 41.389 1.00 87.94 228 TRP A N 1
ATOM 1740 C CA . TRP A 1 228 ? -28.820 -4.862 40.682 1.00 87.94 228 TRP A CA 1
ATOM 1741 C C . TRP A 1 228 ? -28.396 -6.314 40.888 1.00 87.94 228 TRP A C 1
ATOM 1743 O O . TRP A 1 228 ? -27.780 -6.887 39.991 1.00 87.94 228 TRP A O 1
ATOM 1753 N N . VAL A 1 229 ? -28.730 -6.907 42.036 1.00 89.12 229 VAL A N 1
ATOM 1754 C CA . VAL A 1 229 ? -28.532 -8.342 42.286 1.00 89.12 229 VAL A CA 1
ATOM 1755 C C . VAL A 1 229 ? -29.489 -9.180 41.440 1.00 89.12 229 VAL A C 1
ATOM 1757 O O . VAL A 1 229 ? -29.087 -10.227 40.933 1.00 89.12 229 VAL A O 1
ATOM 1760 N N . ASP A 1 230 ? -30.711 -8.694 41.226 1.00 91.31 230 ASP A N 1
ATOM 1761 C CA . ASP A 1 230 ? -31.737 -9.395 40.451 1.00 91.31 230 ASP A CA 1
ATOM 1762 C C . ASP A 1 230 ? -31.567 -9.232 38.928 1.00 91.31 230 ASP A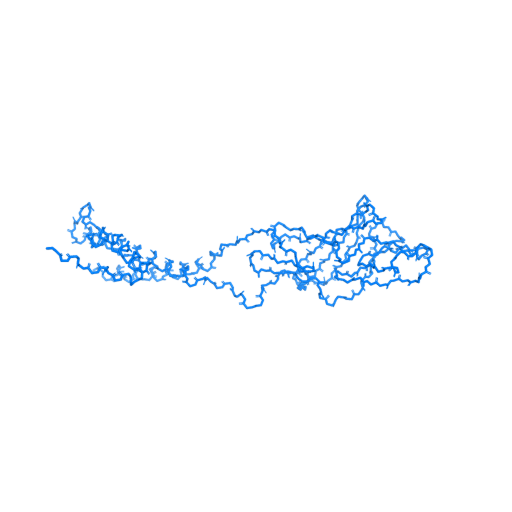 C 1
ATOM 1764 O O . ASP A 1 230 ? -31.976 -10.094 38.143 1.00 91.31 230 ASP A O 1
ATOM 1768 N N . LEU A 1 231 ? -30.914 -8.154 38.481 1.00 90.06 231 LEU A N 1
ATOM 1769 C CA . LEU A 1 231 ? -30.739 -7.814 37.065 1.00 90.06 231 LEU A CA 1
ATOM 1770 C C . LEU A 1 231 ? -30.129 -8.943 36.199 1.00 90.06 231 LEU A C 1
ATOM 1772 O O . LEU A 1 231 ? -30.652 -9.182 35.110 1.00 90.06 231 LEU A O 1
ATOM 1776 N N . PRO A 1 232 ? -29.071 -9.675 36.612 1.00 88.44 232 PRO A N 1
ATOM 1777 C CA . PRO A 1 232 ? -28.505 -10.760 35.807 1.00 88.44 232 PRO A CA 1
ATOM 1778 C C . PRO A 1 232 ? -29.499 -11.899 35.556 1.00 88.44 232 PRO A C 1
ATOM 1780 O O . PRO A 1 232 ? -29.495 -12.489 34.473 1.00 88.44 232 PRO A O 1
ATOM 1783 N N . TYR A 1 233 ? -30.365 -12.188 36.532 1.00 91.62 233 TYR A N 1
ATOM 1784 C CA . TYR A 1 233 ? -31.415 -13.196 36.396 1.00 91.62 233 TYR A CA 1
ATOM 1785 C C . TYR A 1 233 ? -32.482 -12.726 35.403 1.00 91.62 2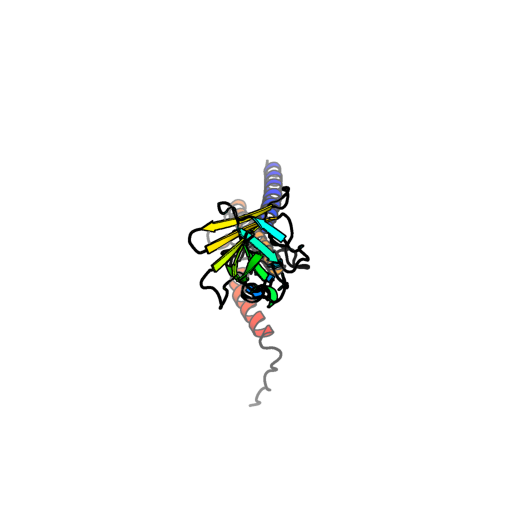33 TYR A C 1
ATOM 1787 O O . TYR A 1 233 ? -32.802 -13.449 34.463 1.00 91.62 233 TYR A O 1
ATOM 1795 N N . LEU A 1 234 ? -32.923 -11.470 35.521 1.00 87.62 234 LEU A N 1
ATOM 1796 C CA . LEU A 1 234 ? -33.871 -10.847 34.589 1.00 87.62 234 LEU A CA 1
ATOM 1797 C C . LEU A 1 234 ? -33.342 -10.809 33.144 1.00 87.62 234 LEU A C 1
ATOM 1799 O O . LEU A 1 234 ? -34.080 -11.093 32.200 1.00 87.62 234 LEU A O 1
ATOM 1803 N N . VAL A 1 235 ? -32.056 -10.491 32.948 1.00 91.56 235 VAL A N 1
ATOM 1804 C CA . VAL A 1 235 ? -31.423 -10.486 31.617 1.00 91.56 235 VAL A CA 1
ATOM 1805 C C . VAL A 1 235 ? -31.356 -11.897 31.040 1.00 91.56 235 VAL A C 1
ATOM 1807 O O . VAL A 1 235 ? -31.687 -12.088 29.870 1.00 91.56 235 VAL A O 1
ATOM 1810 N N . ARG A 1 236 ? -30.957 -12.890 31.844 1.00 88.25 236 ARG A N 1
ATOM 1811 C CA . ARG A 1 236 ? -30.933 -14.297 31.423 1.00 88.25 236 ARG A CA 1
ATOM 1812 C C . ARG A 1 236 ? -32.311 -14.743 30.943 1.00 88.25 236 ARG A C 1
ATOM 1814 O O . ARG A 1 236 ? -32.408 -15.321 29.862 1.00 88.25 236 ARG A O 1
ATOM 1821 N N . ASP A 1 237 ? -33.352 -14.444 31.711 1.00 88.50 237 ASP A N 1
ATOM 1822 C CA . ASP A 1 237 ? -34.724 -14.823 31.375 1.00 88.50 237 ASP A CA 1
ATOM 1823 C C . ASP A 1 237 ? -35.204 -14.117 30.099 1.00 88.50 237 ASP A C 1
ATOM 1825 O O . ASP A 1 237 ? -35.784 -14.755 29.219 1.00 88.50 237 ASP A O 1
ATOM 1829 N N . GLY A 1 238 ? -34.871 -12.834 29.928 1.00 87.69 238 GLY A N 1
ATOM 1830 C CA . GLY A 1 238 ? -35.158 -12.086 28.701 1.00 87.69 238 GLY A CA 1
ATOM 1831 C C . GLY A 1 238 ? -34.455 -12.650 27.459 1.00 87.69 238 GLY A C 1
ATOM 1832 O O . GLY A 1 238 ? -35.070 -12.761 26.397 1.00 87.69 238 GLY A O 1
ATOM 1833 N N . VAL A 1 239 ? -33.187 -13.058 27.578 1.00 88.12 239 VAL A N 1
ATOM 1834 C CA . VAL A 1 239 ? -32.430 -13.682 26.476 1.00 88.12 239 VAL A CA 1
ATOM 1835 C C . VAL A 1 239 ? -33.004 -15.054 26.125 1.00 88.12 239 VAL A C 1
ATOM 1837 O O . VAL A 1 239 ? -33.183 -15.354 24.945 1.00 88.12 239 VAL A O 1
ATOM 1840 N N . LEU A 1 240 ? -33.333 -15.876 27.126 1.00 86.25 240 LEU A N 1
ATOM 1841 C CA . LEU A 1 240 ? -33.971 -17.178 26.912 1.00 86.25 240 LEU A CA 1
ATOM 1842 C C . LEU A 1 240 ? -35.338 -17.032 26.237 1.00 86.25 240 LEU A C 1
ATOM 1844 O O . LEU A 1 240 ? -35.646 -17.796 25.325 1.00 86.25 240 LEU A O 1
ATOM 1848 N N . PHE A 1 241 ? -36.124 -16.027 26.623 1.00 84.69 241 PHE A N 1
ATOM 1849 C CA . PHE A 1 241 ? -37.392 -15.707 25.973 1.00 84.69 241 PHE A CA 1
ATOM 1850 C C . PHE A 1 241 ? -37.204 -15.281 24.508 1.00 84.69 241 PHE A C 1
ATOM 1852 O O . PHE A 1 241 ? -37.920 -15.759 23.628 1.00 84.69 241 PHE A O 1
ATOM 1859 N N . ALA A 1 242 ? -36.218 -14.424 24.226 1.00 84.94 242 ALA A N 1
ATOM 1860 C CA . ALA A 1 242 ? -35.945 -13.940 22.874 1.00 84.94 242 ALA A CA 1
ATOM 1861 C C . ALA A 1 242 ? -35.413 -15.040 21.936 1.00 84.94 242 ALA A C 1
ATOM 1863 O O . ALA A 1 242 ? -35.811 -15.106 20.774 1.00 84.94 242 ALA A O 1
ATOM 1864 N N . LEU A 1 243 ? -34.531 -15.915 22.432 1.00 80.62 243 LEU A N 1
ATOM 1865 C CA . LEU A 1 243 ? -33.957 -17.026 21.661 1.00 80.62 243 LEU A CA 1
ATOM 1866 C C . LEU A 1 243 ? -34.900 -18.234 21.558 1.00 80.62 243 LEU A C 1
ATOM 1868 O O . LEU A 1 243 ? -34.834 -18.982 20.588 1.00 80.62 243 LEU A O 1
ATOM 1872 N N . GLY A 1 244 ? -35.781 -18.426 22.541 1.00 71.50 244 GLY A N 1
ATOM 1873 C CA . GLY A 1 244 ? -36.737 -19.535 22.611 1.00 71.50 244 GLY A CA 1
ATOM 1874 C C . GLY A 1 244 ? -38.038 -19.319 21.835 1.00 71.50 244 GLY A C 1
ATOM 1875 O O . GLY A 1 244 ? -38.971 -20.095 22.042 1.00 71.50 244 GLY A O 1
ATOM 1876 N N . GLY A 1 245 ? -38.098 -18.273 20.997 1.00 61.75 245 GLY A N 1
ATOM 1877 C CA . GLY A 1 245 ? -39.260 -17.772 20.256 1.00 61.75 245 GLY A CA 1
ATOM 1878 C C . GLY A 1 245 ? -40.459 -18.719 20.172 1.00 61.75 245 GLY A C 1
ATOM 1879 O O . GLY A 1 245 ? -40.392 -19.742 19.505 1.00 61.75 245 GLY A O 1
ATOM 1880 N N . PHE A 1 246 ? -41.563 -18.344 20.830 1.00 61.03 246 PHE A N 1
ATOM 1881 C CA . PHE A 1 246 ? -42.910 -18.909 20.647 1.00 61.03 246 PHE A CA 1
ATOM 1882 C C . PHE A 1 246 ? -43.016 -20.443 20.527 1.00 61.03 246 PHE A C 1
ATOM 1884 O O . PHE A 1 246 ? -43.910 -20.950 19.851 1.00 61.03 246 PHE A O 1
ATOM 1891 N N . ASN A 1 247 ? -42.198 -21.213 21.246 1.00 58.12 247 ASN A N 1
ATOM 1892 C CA . ASN A 1 247 ? -42.585 -22.589 21.536 1.00 58.12 247 ASN A CA 1
ATOM 1893 C C . ASN A 1 247 ? -43.736 -22.530 22.542 1.00 58.12 247 ASN A C 1
ATOM 1895 O O . ASN A 1 247 ? -43.527 -22.438 23.751 1.00 58.12 247 ASN A O 1
ATOM 1899 N N . THR A 1 248 ? -44.971 -22.510 22.032 1.00 57.03 248 THR A N 1
ATOM 1900 C CA . THR A 1 248 ? -46.157 -22.748 22.853 1.00 57.03 248 THR A CA 1
ATOM 1901 C C . THR A 1 248 ? -45.921 -24.044 23.620 1.00 57.03 248 THR A C 1
ATOM 1903 O O . THR A 1 248 ? -45.575 -25.039 22.971 1.00 57.03 248 THR A O 1
ATOM 1906 N N . PRO A 1 249 ? -46.082 -24.070 24.954 1.00 52.50 249 PRO A N 1
ATOM 1907 C CA . PRO A 1 249 ? -45.999 -25.323 25.682 1.00 52.50 249 PRO A CA 1
ATOM 1908 C C . PRO A 1 249 ? -46.983 -26.296 25.030 1.00 52.50 249 PRO A C 1
ATOM 1910 O O . PRO A 1 249 ? -48.166 -25.981 24.873 1.00 52.50 249 PRO A O 1
ATOM 1913 N N . THR A 1 250 ? -46.478 -27.441 24.570 1.00 48.88 250 THR A N 1
ATOM 1914 C CA . THR A 1 250 ? -47.326 -28.543 24.124 1.00 48.88 250 THR A CA 1
ATOM 1915 C C . THR A 1 250 ? -48.280 -28.851 25.268 1.00 48.88 250 THR A C 1
ATOM 1917 O O . THR A 1 250 ? -47.819 -29.114 26.37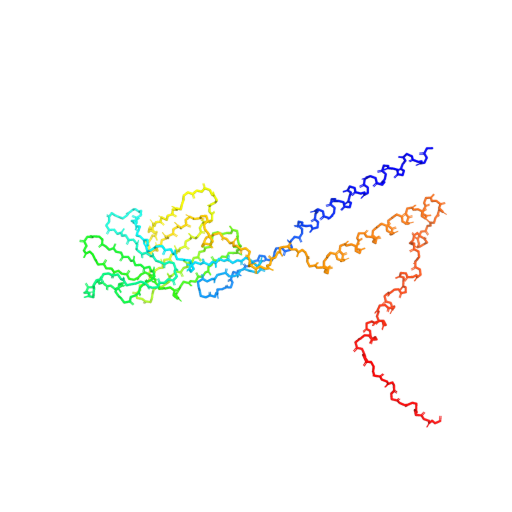4 1.00 48.88 250 THR A O 1
ATOM 1920 N N . SER A 1 251 ? -49.574 -28.683 24.979 1.00 45.47 251 SER A N 1
ATOM 1921 C CA . SER A 1 251 ? -50.763 -28.992 25.778 1.00 45.47 251 SER A CA 1
ATOM 1922 C C . SER A 1 251 ? -50.500 -29.668 27.125 1.00 45.47 251 SER A C 1
ATOM 1924 O O . SER A 1 251 ? -49.902 -30.736 27.163 1.00 45.47 251 SER A O 1
ATOM 1926 N N . TYR A 1 252 ? -51.061 -29.102 28.201 1.00 56.38 252 TYR A N 1
ATOM 1927 C CA . TYR A 1 252 ? -51.311 -29.824 29.450 1.00 56.38 252 TYR A CA 1
ATOM 1928 C C . TYR A 1 252 ? -51.818 -31.237 29.128 1.00 56.38 252 TYR A C 1
ATOM 1930 O O . TYR A 1 252 ? -52.914 -31.386 28.575 1.00 56.38 252 TYR A O 1
ATOM 1938 N N . ASP A 1 253 ? -51.024 -32.255 29.458 1.00 52.59 253 ASP A N 1
ATOM 1939 C CA . ASP A 1 253 ? -51.531 -33.612 29.565 1.00 52.59 253 ASP A CA 1
ATOM 1940 C C . ASP A 1 253 ? -52.549 -33.598 30.703 1.00 52.59 253 ASP A C 1
ATOM 1942 O O . ASP A 1 253 ? -52.225 -33.354 31.867 1.00 52.59 253 ASP A O 1
ATOM 1946 N N . ARG A 1 254 ? -53.820 -33.785 30.338 1.00 50.59 254 ARG A N 1
ATOM 1947 C CA . ARG A 1 254 ? -54.858 -34.143 31.297 1.00 50.59 254 ARG A CA 1
ATOM 1948 C C . ARG A 1 254 ? -54.472 -35.479 31.911 1.00 50.59 254 ARG A C 1
ATOM 1950 O O . ARG A 1 254 ? -54.538 -36.491 31.214 1.00 50.59 254 ARG A O 1
ATOM 1957 N N . ILE A 1 255 ? -54.196 -35.474 33.208 1.00 44.66 255 ILE A N 1
ATOM 1958 C CA . ILE A 1 255 ? -54.519 -36.586 34.104 1.00 44.66 255 ILE A CA 1
ATOM 1959 C C . ILE A 1 255 ? -55.098 -35.982 35.378 1.00 44.66 255 ILE A C 1
ATOM 1961 O O . ILE A 1 255 ? -54.444 -35.075 35.939 1.00 44.66 255 ILE A O 1
#

Foldseek 3Di:
DVVVVVVVCVVVVVVVVVVLVVVLLVPPVQPFAFFDDDQQKTATPNQWIFHLVPPDPFDWADAVPDPFKIKTARQAFWDADDDPDVQAPSNVTERIWMAGNVVRGIDHAAHNRQWDWDDRGLPDFIWTWGHDPVDPEIEIETAAADPPDDWDWHWYDDPRYIYIYTYDNDSNRHIDHNPPDDSDDDPVSVVVSVVVSVVCCQLVVQLVCCCPVVVDDDQSSGVPSVCVVCVVVVVVVVVCPVVVDPPDPDDDDDD

Radius of gyration: 32.16 Å; chains: 1; bounding box: 80×64×89 Å

Secondary structure (DSSP, 8-state):
-THHHHHHHHHHHHHHHHHHHHHHTT-------PPEEETTEEE-TTSEEEETTS-PPPEEEEEET-TTEEEEE-SS--B--S-S-TTBGGGG-BSEEEEETTT--EEEEE-TTSEEEE-SSSSSPEEEEEE-SS-S-EEEEEEEE-TTS--EEEEEEETTEEEEEEEESSTTTSPEEPTT---PPPHHHHHHHHHHHHHHHHHHHHHHHHHHHH---GGGGSTTHHHHHHHHHHHHHHHHHHHTTT-PPP-----

Organism: NCBI:txid38151

Sequence (255 aa):
MAFKYDICFLTNFTSLLFLTVSFGNSLSLHRDGECIQDGCKCIFPNNKFIDISQKVPLTRIDIKGENNSAIIFHPCQNFIFGNKAEGNECFDGASICLLNTTNNNTKILGKAGTGVFSSLDSVSPIKVTYSSKLSSTETTLSLLCKSNLPETVEASKIEEKYNLVWSTSSNAACPLLLPGMETSLSTGSVLVIMLLFFSLLYFGGGMLALKFLRGAEGHEMIPNYDFWVDLPYLVRDGVLFALGGFNTPTSYDRI

pLDDT: mean 78.36, std 14.07, range [38.31, 93.12]

InterPro domains:
  IPR009011 Mannose-6-phosphate receptor binding domain superfamily [G3DSA:2.70.130.10] (38-177)
  IPR009011 Mannose-6-phosphate receptor binding domain superfamily [SSF50911] (86-176)
  IPR018939 Autophagy-related protein 27 [PF09451] (66-244)